Protein AF-A0A0F9LWY3-F1 (afdb_monomer)

pLDDT: mean 74.95, std 16.16, range [33.84, 95.75]

Solvent-accessible surface area (backbone atoms only — not comparable to full-atom values): 13104 Å² total; per-residue (Å²): 135,61,65,58,94,89,40,85,48,86,80,88,62,62,80,41,80,37,69,56,68,44,83,41,76,50,93,50,52,64,78,82,74,45,70,91,42,64,61,43,76,50,69,55,89,62,73,20,62,23,62,63,53,45,49,51,55,44,69,80,40,44,68,61,53,50,52,52,52,48,51,56,48,51,56,48,50,50,51,47,51,49,51,48,51,50,48,51,45,52,50,32,47,76,73,74,39,69,62,67,48,76,80,49,74,47,75,58,95,89,42,52,22,39,34,37,34,40,47,46,67,66,45,68,58,53,84,84,50,72,58,45,75,78,50,76,47,78,47,38,33,34,34,58,34,39,40,43,34,19,49,54,90,46,81,52,45,56,41,33,29,44,35,35,36,31,64,93,38,75,78,41,76,44,37,46,68,57,43,42,74,37,30,92,78,41,94,47,38,42,34,50,76,41,78,89,79,44,27,34,41,38,38,39,36,75,47,68,29,66,53,26,38,36,40,36,46,24,70,33,66,26,51,26,58,30,39,38,40,34,33,30,38,54,55,75,87,124

Organism: NCBI:txid412755

Radius of gyration: 27.52 Å; Cα contacts (8 Å, |Δi|>4): 432; chains: 1; bounding box: 47×56×80 Å

Foldseek 3Di:
DDDDPNDDDDDDDFQAKDKDKDWDADPDCPPVPNNPDRTDIDIDPDIARGPVSVVVVCVVCVVVVVVVVVVVVVVVVVVVVVVVVVVVLVVCVVVPHWHKDFDAWDQDPNFIWTKIKTKGFFDADDQVPQKDWPDKDFAWWWWAKKKWKAALPDPQQQQKWKWKDAPNHTPDTDGLVVQCVCQVPDPQWHWDQDPVVRITITMGGGDTHGGMMTMMMGSGRHTTRMIMTIIIHTDDDD

Structure (mmCIF, N/CA/C/O backbone):
data_AF-A0A0F9LWY3-F1
#
_entry.id   AF-A0A0F9LWY3-F1
#
loop_
_atom_site.group_PDB
_atom_site.id
_atom_site.type_symbol
_atom_site.label_atom_id
_atom_site.label_alt_id
_atom_site.label_comp_id
_atom_site.label_asym_id
_atom_site.label_entity_id
_atom_site.label_seq_id
_atom_site.pdbx_PDB_ins_code
_atom_site.Cartn_x
_atom_site.Cartn_y
_atom_site.Cartn_z
_atom_site.occupancy
_atom_site.B_iso_or_equiv
_atom_site.auth_seq_id
_atom_site.auth_comp_id
_atom_site.auth_asym_id
_atom_site.auth_atom_id
_atom_site.pdbx_PDB_model_num
ATOM 1 N N . MET A 1 1 ? -12.457 -31.581 53.775 1.00 50.22 1 MET A N 1
ATOM 2 C CA . MET A 1 1 ? -11.184 -30.824 53.691 1.00 50.22 1 MET A CA 1
ATOM 3 C C . MET A 1 1 ? -10.224 -31.562 52.761 1.00 50.22 1 MET A C 1
ATOM 5 O O . MET A 1 1 ? -9.807 -32.664 53.102 1.00 50.22 1 MET A O 1
ATOM 9 N N . LYS A 1 2 ? -9.939 -31.032 51.564 1.00 47.91 2 LYS A N 1
ATOM 10 C CA . LYS A 1 2 ? -9.114 -31.736 50.561 1.00 47.91 2 LYS A CA 1
ATOM 11 C C . LYS A 1 2 ? -7.617 -31.600 50.898 1.00 47.91 2 LYS A C 1
ATOM 13 O O . LYS A 1 2 ? -7.159 -30.531 51.296 1.00 47.91 2 LYS A O 1
ATOM 18 N N . LYS A 1 3 ? -6.855 -32.693 50.778 1.00 46.81 3 LYS A N 1
ATOM 19 C CA . LYS A 1 3 ? -5.395 -32.739 50.987 1.00 46.81 3 LYS A CA 1
ATOM 20 C C . LYS A 1 3 ? -4.720 -33.155 49.677 1.00 46.81 3 LYS A C 1
ATOM 22 O O . LYS A 1 3 ? -5.091 -34.184 49.125 1.00 46.81 3 LYS A O 1
ATOM 27 N N . LEU A 1 4 ? -3.712 -32.407 49.219 1.00 47.56 4 LEU A N 1
ATOM 28 C CA . LEU A 1 4 ? -2.797 -32.828 48.144 1.00 47.56 4 LEU A CA 1
ATOM 29 C C . LEU A 1 4 ? -1.413 -33.006 48.759 1.00 47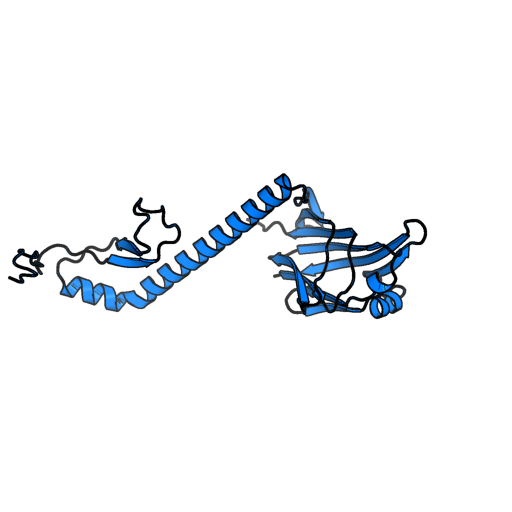.56 4 LEU A C 1
ATOM 31 O O . LEU A 1 4 ? -0.948 -32.114 49.468 1.00 47.56 4 LEU A O 1
ATOM 35 N N . LYS A 1 5 ? -0.751 -34.143 48.514 1.00 65.88 5 LYS A N 1
ATOM 36 C CA . LYS A 1 5 ? 0.614 -34.422 49.012 1.00 65.88 5 LYS A CA 1
ATOM 37 C C . LYS A 1 5 ? 0.818 -34.051 50.495 1.00 65.88 5 LYS A C 1
ATOM 39 O O . LYS A 1 5 ? 1.787 -33.393 50.857 1.00 65.88 5 LYS A O 1
ATOM 44 N N . LYS A 1 6 ? -0.129 -34.443 51.358 1.00 64.75 6 LYS A N 1
ATOM 45 C CA . LYS A 1 6 ? -0.128 -34.179 52.815 1.00 64.75 6 LYS A CA 1
ATOM 46 C C . LYS A 1 6 ? -0.175 -32.695 53.233 1.00 64.75 6 LYS A C 1
ATOM 48 O O . LYS A 1 6 ? -0.170 -32.422 54.429 1.00 64.75 6 LYS A O 1
ATOM 53 N N . LYS A 1 7 ? -0.307 -31.745 52.301 1.00 54.38 7 LYS A N 1
ATOM 54 C CA . LYS A 1 7 ? -0.522 -30.323 52.604 1.00 54.38 7 LYS A CA 1
ATOM 55 C C . LYS A 1 7 ? -2.020 -29.999 52.608 1.00 54.38 7 LYS A C 1
ATOM 57 O O . LYS A 1 7 ? -2.775 -30.482 51.760 1.00 54.38 7 LYS A O 1
ATOM 62 N N . LYS A 1 8 ? -2.456 -29.206 53.596 1.00 63.31 8 LYS A N 1
ATOM 63 C CA . LYS A 1 8 ? -3.815 -28.640 53.653 1.00 63.31 8 LYS A CA 1
ATOM 64 C C . LYS A 1 8 ? -3.969 -27.715 52.447 1.00 63.31 8 LYS A C 1
ATOM 66 O O . LYS A 1 8 ? -3.259 -26.718 52.360 1.00 63.31 8 LYS A O 1
ATOM 71 N N . ILE A 1 9 ? -4.865 -28.053 51.530 1.00 58.09 9 ILE A N 1
ATOM 72 C CA . ILE A 1 9 ? -5.291 -27.125 50.484 1.00 58.09 9 ILE A CA 1
ATOM 73 C C . ILE A 1 9 ? -6.476 -26.343 51.063 1.00 58.09 9 ILE A C 1
ATOM 75 O O . ILE A 1 9 ? -7.266 -26.915 51.820 1.00 58.09 9 ILE A O 1
ATOM 79 N N . GLY A 1 10 ? -6.565 -25.044 50.777 1.00 57.66 10 GLY A N 1
ATOM 80 C CA . GLY A 1 10 ? -7.648 -24.183 51.264 1.00 57.66 10 GLY A CA 1
ATOM 81 C C . GLY A 1 10 ? -9.044 -24.735 50.944 1.00 57.66 10 GLY A C 1
ATOM 82 O O . GLY A 1 10 ? -9.211 -25.549 50.036 1.00 57.66 10 GLY A O 1
ATOM 83 N N . ASN A 1 11 ? -10.044 -24.306 51.716 1.00 66.19 11 ASN A N 1
ATOM 84 C CA . ASN A 1 11 ? -11.451 -24.598 51.442 1.00 66.19 11 ASN A CA 1
ATOM 85 C C . ASN A 1 11 ? -12.071 -23.373 50.760 1.00 66.19 11 ASN A C 1
ATOM 87 O O . ASN A 1 11 ? -11.792 -22.252 51.186 1.00 66.19 11 ASN A O 1
ATOM 91 N N . ILE A 1 12 ? -12.877 -23.585 49.721 1.00 67.12 12 ILE A N 1
ATOM 92 C CA . ILE A 1 12 ? -13.732 -22.527 49.174 1.00 67.12 12 ILE A CA 1
ATOM 93 C C . ILE A 1 12 ? -14.917 -22.404 50.135 1.00 67.12 12 ILE A C 1
ATOM 95 O O . ILE A 1 12 ? -15.468 -23.415 50.565 1.00 67.12 12 ILE A O 1
ATOM 99 N N . ASP A 1 13 ? -15.203 -21.181 50.560 1.00 74.94 13 ASP A N 1
ATOM 100 C CA . ASP A 1 13 ? -16.346 -20.854 51.407 1.00 74.94 13 ASP A CA 1
ATOM 101 C C . ASP A 1 13 ? -17.420 -20.269 50.498 1.00 74.94 13 ASP A C 1
ATOM 103 O O . ASP A 1 13 ? -17.209 -19.189 49.951 1.00 74.94 13 ASP A O 1
ATOM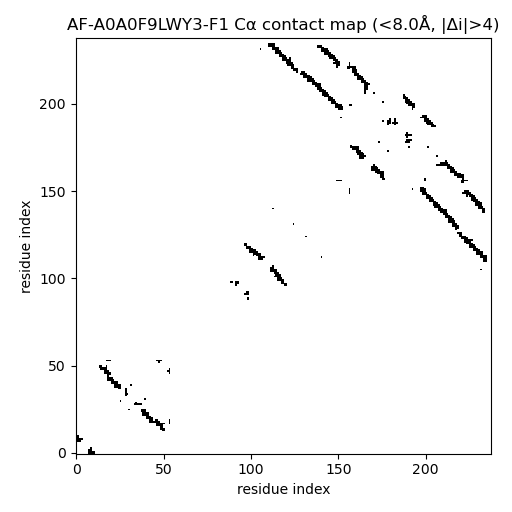 107 N N . ASP A 1 14 ? -18.506 -21.013 50.299 1.00 74.38 14 ASP A N 1
ATOM 108 C CA . ASP A 1 14 ? -19.521 -20.710 49.285 1.00 74.38 14 ASP A CA 1
ATOM 109 C C . ASP A 1 14 ? -20.361 -19.462 49.612 1.00 74.38 14 ASP A C 1
ATOM 111 O O . ASP A 1 14 ? -21.089 -18.978 48.747 1.00 74.38 14 ASP A O 1
ATOM 115 N N . ASN A 1 15 ? -20.245 -18.940 50.840 1.00 74.31 15 ASN A N 1
ATOM 116 C CA . ASN A 1 15 ? -21.004 -17.796 51.359 1.00 74.31 15 ASN A CA 1
ATOM 117 C C . ASN A 1 15 ? -20.138 -16.539 51.547 1.00 74.31 15 ASN A C 1
ATOM 119 O O . ASN A 1 15 ? -20.445 -15.676 52.374 1.00 74.31 15 ASN A O 1
ATOM 123 N N . LYS A 1 16 ? -18.996 -16.456 50.860 1.00 76.25 16 LYS A N 1
ATOM 124 C CA . LYS A 1 16 ? -18.115 -15.284 50.900 1.00 76.25 16 LYS A CA 1
ATOM 125 C C . LYS A 1 16 ? -18.079 -14.598 49.541 1.00 76.25 16 LYS A C 1
ATOM 127 O O . LYS A 1 16 ? -18.261 -15.262 48.535 1.00 76.25 16 LYS A O 1
ATOM 132 N N . PRO A 1 17 ? -17.746 -13.297 49.474 1.00 79.62 17 PRO A N 1
ATOM 133 C CA . PRO A 1 17 ? -17.627 -12.611 48.195 1.00 79.62 17 PRO A CA 1
ATOM 134 C C . PRO A 1 17 ? -16.635 -13.302 47.248 1.00 79.62 17 PRO A C 1
ATOM 136 O O . PRO A 1 17 ? -15.437 -13.412 47.542 1.00 79.62 17 PRO A O 1
ATOM 139 N N . HIS A 1 18 ? -17.133 -13.726 46.093 1.00 81.12 18 HIS A N 1
ATOM 140 C CA . HIS A 1 18 ? -16.375 -14.337 45.014 1.00 81.12 18 HIS A CA 1
ATOM 141 C C . HIS A 1 18 ? -16.094 -13.322 43.903 1.00 81.12 18 HIS A C 1
ATOM 143 O O . HIS A 1 18 ? -16.827 -12.361 43.678 1.00 81.12 18 HIS A O 1
ATOM 149 N N . TYR A 1 19 ? -14.990 -13.549 43.195 1.00 84.56 19 TYR A N 1
ATOM 150 C CA . TYR A 1 19 ? -14.633 -12.790 42.004 1.00 84.56 19 TYR A CA 1
ATOM 151 C C . TYR A 1 19 ? -14.407 -13.749 40.854 1.00 84.56 19 TYR A C 1
ATOM 153 O O . TYR A 1 19 ? -13.691 -14.741 41.008 1.00 84.56 19 TYR A O 1
ATOM 161 N N . ILE A 1 20 ? -14.930 -13.388 39.691 1.00 80.44 20 ILE A N 1
ATOM 162 C CA . ILE A 1 20 ? -14.696 -14.124 38.457 1.00 80.44 20 ILE A CA 1
ATOM 163 C C . ILE A 1 20 ? -13.353 -13.679 37.877 1.00 80.44 20 ILE A C 1
ATOM 165 O O . ILE A 1 20 ? -13.047 -12.481 37.804 1.00 80.44 20 ILE A O 1
ATOM 169 N N . ARG A 1 21 ? -12.526 -14.657 37.504 1.00 84.19 21 ARG A N 1
ATOM 170 C CA . ARG A 1 21 ? -11.244 -14.427 36.840 1.00 84.19 21 ARG A CA 1
ATOM 171 C C . ARG A 1 21 ? -11.111 -15.331 35.626 1.00 84.19 21 ARG A C 1
ATOM 173 O O . ARG A 1 21 ? -11.428 -16.512 35.716 1.00 84.19 21 ARG A O 1
ATOM 180 N N . PHE A 1 22 ? -10.560 -14.788 34.552 1.00 77.50 22 PHE A N 1
ATOM 181 C CA . PHE A 1 22 ? -10.203 -15.533 33.352 1.00 77.50 22 PHE A CA 1
ATOM 182 C C . PHE A 1 22 ? -8.690 -15.645 33.246 1.00 77.50 22 PHE A C 1
ATOM 184 O O . PHE A 1 22 ? -7.982 -14.655 33.449 1.00 77.50 22 PHE A O 1
ATOM 191 N N . ALA A 1 23 ? -8.206 -16.846 32.937 1.00 80.50 23 ALA A N 1
ATOM 192 C CA . ALA A 1 23 ? -6.841 -17.030 32.473 1.00 80.50 23 ALA A CA 1
ATOM 193 C C . ALA A 1 23 ? -6.804 -16.639 30.997 1.00 80.50 23 ALA A C 1
ATOM 195 O O . ALA A 1 23 ? -7.553 -17.193 30.196 1.00 80.50 23 ALA A O 1
ATOM 196 N N . VAL A 1 24 ? -5.946 -15.691 30.649 1.00 78.44 24 VAL A N 1
ATOM 197 C CA . VAL A 1 24 ? -5.722 -15.289 29.259 1.00 78.44 24 VAL A CA 1
ATOM 198 C C . VAL A 1 24 ? -4.235 -15.333 28.958 1.00 78.44 24 VAL A C 1
ATOM 200 O O . VAL A 1 24 ? -3.412 -15.161 29.861 1.00 78.44 24 VAL A O 1
ATOM 203 N N . ILE A 1 25 ? -3.895 -15.556 27.693 1.00 79.31 25 ILE A N 1
ATOM 204 C CA . ILE A 1 25 ? -2.508 -15.518 27.237 1.00 79.31 25 ILE A CA 1
ATOM 205 C C . ILE A 1 25 ? -2.009 -14.071 27.308 1.00 79.31 25 ILE A C 1
ATOM 207 O O . ILE A 1 25 ? -2.733 -13.123 26.979 1.00 79.31 25 ILE A O 1
ATOM 211 N N . LYS A 1 26 ? -0.784 -13.902 27.796 1.00 76.81 26 LYS A N 1
ATOM 212 C CA . LYS A 1 26 ? -0.119 -12.611 27.892 1.00 76.81 26 LYS A CA 1
ATOM 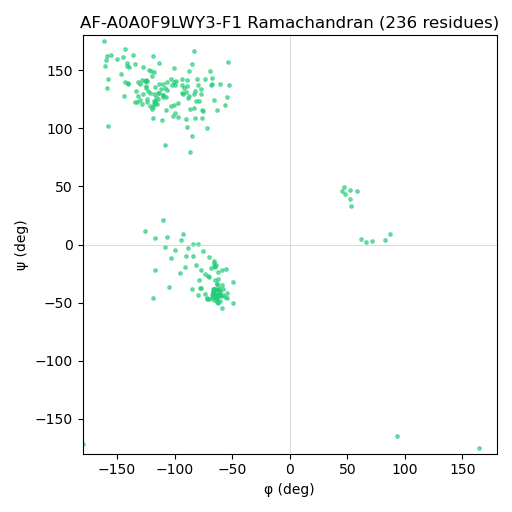213 C C . LYS A 1 26 ? 0.196 -12.072 26.510 1.00 76.81 26 LYS A C 1
ATOM 215 O O . LYS A 1 26 ? 0.576 -12.826 25.620 1.00 76.81 26 LYS A O 1
ATOM 220 N N . LYS A 1 27 ? 0.070 -10.757 26.343 1.00 68.12 27 LYS A N 1
ATOM 221 C CA . LYS A 1 27 ? 0.482 -10.095 25.095 1.00 68.12 27 LYS A CA 1
ATOM 222 C C . LYS A 1 27 ? 1.968 -9.762 25.115 1.00 68.12 27 LYS A C 1
ATOM 224 O O . LYS A 1 27 ? 2.645 -9.929 24.110 1.00 68.12 27 LYS A O 1
ATOM 229 N N . ASP A 1 28 ? 2.462 -9.348 26.277 1.00 72.38 28 ASP A N 1
ATOM 230 C CA . ASP A 1 28 ? 3.883 -9.217 26.574 1.00 72.38 28 ASP A CA 1
ATOM 231 C C . ASP A 1 28 ? 4.206 -10.106 27.775 1.00 72.38 28 ASP A C 1
ATOM 233 O O . ASP A 1 28 ? 3.536 -10.047 28.807 1.00 72.38 28 ASP A O 1
ATOM 237 N N . ILE A 1 29 ? 5.247 -10.923 27.652 1.00 78.00 29 ILE A N 1
ATOM 238 C CA . ILE A 1 29 ? 5.721 -11.796 28.724 1.00 78.00 29 ILE A CA 1
ATOM 239 C C . ILE A 1 29 ? 6.121 -11.004 29.988 1.00 78.00 29 ILE A C 1
ATOM 241 O O . ILE A 1 29 ? 6.081 -11.547 31.092 1.00 78.00 29 ILE A O 1
ATOM 245 N N . ASN A 1 30 ? 6.427 -9.706 29.842 1.00 77.50 30 ASN A N 1
ATOM 246 C CA . ASN A 1 30 ? 6.800 -8.786 30.919 1.00 77.50 30 ASN A CA 1
ATOM 247 C C . ASN A 1 30 ? 5.611 -8.150 31.669 1.00 77.50 30 ASN A C 1
ATOM 249 O O . ASN A 1 30 ? 5.823 -7.515 32.702 1.00 77.50 30 ASN A O 1
ATOM 253 N N . GLU A 1 31 ? 4.371 -8.293 31.192 1.00 73.44 31 GLU A N 1
ATOM 254 C CA . GLU A 1 31 ? 3.246 -7.429 31.601 1.00 73.44 31 GLU A CA 1
ATOM 255 C C . GLU A 1 31 ? 2.803 -7.540 33.075 1.00 73.44 31 GLU A C 1
ATOM 257 O O . GLU A 1 31 ? 2.130 -6.652 33.593 1.00 73.44 31 GLU A O 1
ATOM 262 N N . ASP A 1 32 ? 3.174 -8.615 33.767 1.00 73.25 32 ASP A N 1
ATOM 263 C CA . ASP A 1 32 ? 2.895 -8.837 35.193 1.00 73.25 32 ASP A CA 1
ATOM 264 C C . ASP A 1 32 ? 4.173 -9.128 36.009 1.00 73.25 32 ASP A C 1
ATOM 266 O O . ASP A 1 32 ? 4.094 -9.571 37.158 1.00 73.25 32 ASP A O 1
ATOM 270 N N . GLY A 1 33 ? 5.351 -8.916 35.407 1.00 76.12 33 GLY A N 1
ATOM 271 C CA . GLY A 1 33 ? 6.657 -9.198 36.005 1.00 76.12 33 GLY A CA 1
ATOM 272 C C . GLY A 1 33 ? 7.014 -10.685 36.136 1.00 76.12 33 GLY A C 1
ATOM 273 O O . GLY A 1 33 ? 8.075 -11.000 36.674 1.00 76.12 33 GLY A O 1
ATOM 274 N N . ASN A 1 34 ? 6.173 -11.612 35.657 1.00 80.88 34 ASN A N 1
ATOM 275 C CA . ASN A 1 34 ? 6.440 -13.050 35.694 1.00 80.88 34 ASN A CA 1
ATOM 276 C C . ASN A 1 34 ? 6.751 -13.609 34.299 1.00 80.88 34 ASN A C 1
ATOM 278 O O . ASN A 1 34 ? 5.890 -14.184 33.628 1.00 80.88 34 ASN A O 1
ATOM 282 N N . LEU A 1 35 ? 8.024 -13.506 33.917 1.00 79.00 35 LEU A N 1
ATOM 283 C CA . LEU A 1 35 ? 8.526 -13.882 32.592 1.00 79.00 35 LEU A CA 1
ATOM 284 C C . LEU A 1 35 ? 8.402 -15.375 32.257 1.00 79.00 35 LEU A C 1
ATOM 286 O O . LEU A 1 35 ? 8.497 -15.765 31.101 1.00 79.00 35 LEU A O 1
ATOM 290 N N . ASN A 1 36 ? 8.202 -16.225 33.265 1.00 84.69 36 ASN A N 1
ATOM 291 C CA . ASN A 1 36 ? 8.166 -17.679 33.096 1.00 84.69 36 ASN A CA 1
ATOM 292 C C . ASN A 1 36 ? 6.742 -18.229 32.918 1.00 84.69 36 ASN A C 1
ATOM 294 O O . ASN A 1 36 ? 6.546 -19.443 32.908 1.00 84.69 36 ASN A O 1
ATOM 298 N N . CYS A 1 37 ? 5.732 -17.361 32.849 1.00 75.25 37 CYS A N 1
ATOM 299 C CA . CYS A 1 37 ? 4.337 -17.755 32.707 1.00 75.25 37 CYS A CA 1
ATOM 300 C C . CYS A 1 37 ? 3.724 -17.000 31.536 1.00 75.25 37 CYS A C 1
ATOM 302 O O . CYS A 1 37 ? 3.663 -15.783 31.578 1.00 75.25 37 CYS A O 1
ATOM 304 N N . GLU A 1 38 ? 3.217 -17.702 30.529 1.00 78.62 38 GLU A N 1
ATOM 305 C CA . GLU A 1 38 ? 2.542 -17.090 29.372 1.00 78.62 38 GLU A CA 1
ATOM 306 C C . GLU A 1 38 ? 1.091 -16.695 29.670 1.00 78.62 38 GLU A C 1
ATOM 308 O O . GLU A 1 38 ? 0.402 -16.173 28.804 1.00 78.62 38 GLU A O 1
ATOM 313 N N . TRP A 1 39 ? 0.608 -16.934 30.892 1.00 81.06 39 TRP A N 1
ATOM 314 C CA . TRP A 1 39 ? -0.775 -16.688 31.296 1.00 81.06 39 TRP A CA 1
ATOM 315 C C . TRP A 1 39 ? -0.860 -15.580 32.338 1.00 81.06 39 TRP A C 1
ATOM 317 O O . TRP A 1 39 ? -0.093 -15.580 33.304 1.00 81.06 39 TRP A O 1
ATOM 327 N N . LYS A 1 40 ? -1.842 -14.689 32.197 1.00 82.31 40 LYS A N 1
ATOM 328 C CA . LYS A 1 40 ? -2.254 -13.737 33.237 1.00 82.31 40 LYS A CA 1
ATOM 329 C C . LYS A 1 40 ? -3.707 -13.954 33.641 1.00 82.31 40 LYS A C 1
ATOM 331 O O . LYS A 1 40 ? -4.500 -14.547 32.912 1.00 82.31 40 LYS A O 1
ATOM 336 N N . TRP A 1 41 ? -4.071 -13.410 34.799 1.00 83.19 41 TRP A N 1
ATOM 337 C CA . TRP A 1 41 ? -5.449 -13.403 35.282 1.00 83.19 41 TRP A CA 1
ATOM 338 C C . TRP A 1 41 ? -6.103 -12.045 35.041 1.00 83.19 41 TRP A C 1
ATOM 340 O O . TRP A 1 41 ? -5.667 -11.040 35.601 1.00 83.19 41 TRP A O 1
ATOM 350 N N . ILE A 1 42 ? -7.194 -12.018 34.278 1.00 80.06 42 ILE A N 1
ATOM 351 C CA . ILE A 1 42 ? -8.090 -10.859 34.207 1.00 80.06 42 ILE A CA 1
ATOM 352 C C . ILE A 1 42 ? -9.207 -11.065 35.218 1.00 80.06 42 ILE A C 1
ATOM 354 O O . ILE A 1 42 ? -9.827 -12.123 35.257 1.00 80.06 42 ILE A O 1
ATOM 358 N N . LYS A 1 43 ? -9.465 -10.055 36.046 1.00 84.81 43 LYS A N 1
ATOM 359 C CA . LYS A 1 43 ? -10.499 -10.080 37.080 1.00 84.81 43 LYS A CA 1
ATOM 360 C C . LYS A 1 43 ? -11.667 -9.187 36.664 1.00 84.81 43 LYS A C 1
ATOM 362 O O . LYS A 1 43 ? -11.452 -8.008 36.389 1.00 84.81 43 LYS A O 1
ATOM 367 N N . LEU A 1 44 ? -12.887 -9.723 36.668 1.00 80.75 44 LEU A N 1
ATOM 368 C CA . LEU A 1 44 ? -14.086 -8.912 36.451 1.00 80.75 44 LEU A CA 1
ATOM 369 C C . LEU A 1 44 ? -14.332 -7.979 37.646 1.00 80.75 44 LEU A C 1
ATOM 371 O O . LEU A 1 44 ? -13.996 -8.299 38.790 1.00 80.75 44 LEU A O 1
ATOM 375 N N . LYS A 1 45 ? -14.923 -6.808 37.379 1.00 85.19 45 LYS A N 1
ATOM 376 C CA . LYS A 1 45 ? -15.281 -5.839 38.430 1.00 85.19 45 LYS A CA 1
ATOM 377 C C . LYS A 1 45 ? -16.444 -6.328 39.302 1.00 85.19 45 LYS A C 1
ATOM 379 O O . LYS A 1 45 ? -16.508 -5.943 40.468 1.00 85.19 45 LYS A O 1
ATOM 384 N N . HIS A 1 46 ? -17.323 -7.163 38.744 1.00 84.44 46 HIS A N 1
ATOM 385 C CA . HIS A 1 46 ? -18.456 -7.753 39.450 1.00 84.44 46 HIS A CA 1
ATOM 386 C C . HIS A 1 46 ? -17.989 -8.604 40.646 1.00 84.44 46 HIS A C 1
ATOM 388 O O . HIS A 1 46 ? -16.988 -9.326 40.569 1.00 84.44 46 HIS A O 1
ATOM 394 N N . LYS A 1 47 ? -18.707 -8.473 41.764 1.00 88.56 47 LYS A N 1
ATOM 395 C CA . LYS A 1 47 ? -18.506 -9.230 43.002 1.00 88.56 47 LYS A CA 1
ATOM 396 C C . LYS A 1 47 ? -19.765 -10.037 43.253 1.00 88.56 47 LYS A C 1
ATOM 398 O O . LYS A 1 47 ? -20.816 -9.428 43.402 1.00 88.56 47 LYS A O 1
ATOM 403 N N . SER A 1 48 ? -19.622 -11.348 43.346 1.00 88.19 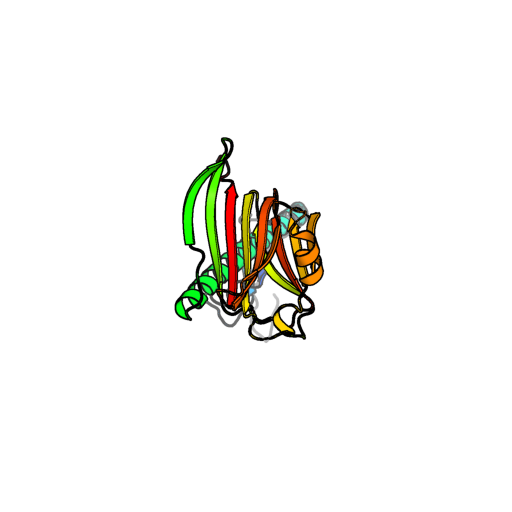48 SER A N 1
ATOM 404 C CA . SER A 1 48 ? -20.748 -12.246 43.588 1.00 88.19 48 SER A CA 1
ATOM 405 C C . SER A 1 48 ? -20.782 -12.646 45.054 1.00 88.19 48 SER A C 1
ATOM 407 O O . SER A 1 48 ? -19.730 -12.892 45.647 1.00 88.19 48 SER A O 1
ATOM 409 N N . GLU A 1 49 ? -21.960 -12.709 45.659 1.00 87.62 49 GLU A N 1
ATOM 410 C CA . GLU A 1 49 ? -22.095 -13.003 47.095 1.00 87.62 49 GLU A CA 1
ATOM 411 C C . GLU A 1 49 ? -22.012 -14.504 47.404 1.00 87.62 49 GLU A C 1
ATOM 413 O O . GLU A 1 49 ? -21.723 -14.894 48.535 1.00 87.62 49 GLU A O 1
ATOM 418 N N . SER A 1 50 ? -22.205 -15.342 46.381 1.00 86.56 50 SER A N 1
ATOM 419 C CA . SER A 1 50 ? -22.076 -16.796 46.454 1.00 86.56 50 SER A CA 1
ATOM 420 C C . SER A 1 50 ? -21.462 -17.380 45.179 1.00 86.56 50 SER A C 1
ATOM 422 O O . SER A 1 50 ? -21.339 -16.710 44.150 1.00 86.56 50 SER A O 1
ATOM 424 N N . VAL A 1 51 ? -21.082 -18.659 45.227 1.00 81.06 51 VAL A N 1
ATOM 425 C CA . VAL A 1 51 ? -20.616 -19.389 44.035 1.00 81.06 51 VAL A CA 1
ATOM 426 C C . VAL A 1 51 ? -21.714 -19.507 42.974 1.00 81.06 51 VAL A C 1
ATOM 428 O O . VAL A 1 51 ? -21.396 -19.516 41.787 1.00 81.06 51 VAL A O 1
ATOM 431 N N . GLN A 1 52 ? -22.982 -19.626 43.377 1.00 82.38 52 GLN A N 1
ATOM 432 C CA . GLN A 1 52 ? -24.089 -19.789 42.432 1.00 82.38 52 GLN A CA 1
ATOM 433 C C . GLN A 1 52 ? -24.368 -18.485 41.681 1.00 82.38 52 GLN A C 1
ATOM 435 O O . GLN A 1 52 ? -24.383 -18.491 40.458 1.00 82.38 52 GLN A O 1
ATOM 440 N N . ASP A 1 53 ? -24.423 -17.369 42.404 1.00 82.00 53 ASP A N 1
ATOM 441 C CA . ASP A 1 53 ? -24.534 -16.018 41.841 1.00 82.00 53 ASP A CA 1
ATOM 442 C C . ASP A 1 53 ? -23.413 -15.727 40.819 1.00 82.00 53 ASP A C 1
ATOM 444 O O . ASP A 1 53 ? -23.657 -15.252 39.714 1.00 82.00 53 ASP A O 1
ATOM 448 N N . ALA A 1 54 ? -22.176 -16.147 41.117 1.00 80.50 54 ALA A N 1
ATOM 449 C CA . ALA A 1 54 ? -21.062 -16.024 40.174 1.00 80.50 54 ALA A CA 1
ATOM 450 C C . ALA A 1 54 ? -21.255 -16.835 38.880 1.00 80.50 54 ALA A C 1
ATOM 452 O O . ALA A 1 54 ? -20.782 -16.421 37.820 1.00 80.50 54 ALA A O 1
ATOM 453 N N . LYS A 1 55 ? -21.899 -18.006 38.959 1.00 80.62 55 LYS A N 1
ATOM 454 C CA . LYS A 1 55 ? -22.189 -18.840 37.784 1.00 80.62 55 LYS A CA 1
ATOM 455 C C . LYS A 1 55 ? -23.312 -18.245 36.953 1.00 80.62 55 LYS A C 1
ATOM 457 O O . LYS A 1 55 ? -23.192 -18.234 35.733 1.00 80.62 55 LYS A O 1
ATOM 462 N N . ASP A 1 56 ? -24.360 -17.766 37.606 1.00 86.06 56 ASP A N 1
ATOM 463 C CA . ASP A 1 56 ? -25.527 -17.199 36.936 1.00 86.06 56 ASP A CA 1
ATOM 464 C C . ASP A 1 56 ? -25.121 -15.915 36.201 1.00 86.06 56 ASP A C 1
ATOM 466 O O . ASP A 1 56 ? -25.303 -15.830 34.988 1.00 86.06 56 ASP A O 1
ATOM 470 N N . PHE A 1 57 ? -24.384 -15.019 36.873 1.00 85.31 57 PHE A N 1
ATOM 471 C CA . PHE A 1 57 ? -23.784 -13.843 36.238 1.00 85.31 57 PHE A CA 1
ATOM 472 C C . PHE A 1 57 ? -22.919 -14.213 35.026 1.00 85.31 57 PHE A C 1
ATOM 474 O O . PHE A 1 57 ? -23.008 -13.573 33.978 1.00 85.31 57 PHE A O 1
ATOM 481 N N . LEU A 1 58 ? -22.064 -15.236 35.149 1.00 82.38 58 LEU A N 1
ATOM 482 C CA . LEU A 1 58 ? -21.211 -15.655 34.041 1.00 82.38 58 LEU A CA 1
ATOM 483 C C . LEU A 1 58 ? -22.042 -16.158 32.859 1.00 82.38 58 LEU A C 1
ATOM 485 O O . LEU A 1 58 ? -21.771 -15.749 31.740 1.00 82.38 58 LEU A O 1
ATOM 489 N N . ASN A 1 59 ? -23.031 -17.019 33.097 1.00 81.44 59 ASN A N 1
ATOM 490 C CA . ASN A 1 59 ? -23.846 -17.617 32.040 1.00 81.44 59 ASN A CA 1
ATOM 491 C C . ASN A 1 59 ? -24.700 -16.580 31.306 1.00 81.44 59 ASN A C 1
ATOM 493 O O . ASN A 1 59 ? -24.836 -16.664 30.091 1.00 81.44 59 ASN A O 1
ATOM 497 N N . GLU A 1 60 ? -25.247 -15.602 32.025 1.00 85.19 60 GLU A N 1
ATOM 498 C CA . GLU A 1 60 ? -26.074 -14.544 31.437 1.00 85.19 60 GLU A CA 1
ATOM 499 C C . GLU A 1 60 ? -25.262 -13.558 30.589 1.00 85.19 60 GLU A C 1
ATOM 501 O O . GLU A 1 60 ? -25.797 -12.971 29.655 1.00 85.19 60 GLU A O 1
ATOM 506 N N . ASN A 1 61 ? -23.970 -13.385 30.893 1.00 80.44 61 ASN A N 1
ATOM 507 C CA . ASN A 1 61 ? -23.133 -12.343 30.291 1.00 80.44 61 ASN A CA 1
ATOM 508 C C . ASN A 1 61 ? -21.955 -12.903 29.474 1.00 80.44 61 ASN A C 1
ATOM 510 O O . ASN A 1 61 ? -21.093 -12.137 29.039 1.00 80.44 61 ASN A O 1
ATOM 514 N N . ILE A 1 62 ? -21.864 -14.227 29.283 1.00 80.56 62 ILE A N 1
ATOM 515 C CA . ILE A 1 62 ? -20.677 -14.864 28.689 1.00 80.56 62 ILE A CA 1
ATOM 516 C C . ILE A 1 62 ? -20.399 -14.354 27.275 1.00 80.56 62 ILE A C 1
ATOM 518 O O . ILE A 1 62 ? -19.246 -14.072 26.953 1.00 80.56 62 ILE A O 1
ATOM 522 N N . ASP A 1 63 ? -21.441 -14.171 26.466 1.00 66.50 63 ASP A N 1
ATOM 523 C CA . ASP A 1 63 ? -21.307 -13.739 25.075 1.00 66.50 63 ASP A CA 1
ATOM 524 C C . ASP A 1 63 ? -20.781 -12.302 24.987 1.00 66.50 63 ASP A C 1
ATOM 526 O O . ASP 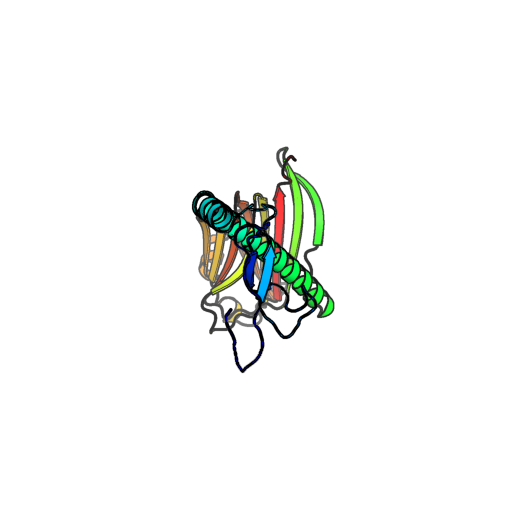A 1 63 ? -19.850 -12.024 24.232 1.00 66.50 63 ASP A O 1
ATOM 530 N N . GLU A 1 64 ? -21.301 -11.398 25.819 1.00 73.69 64 GLU A N 1
ATOM 531 C CA . GLU A 1 64 ? -20.844 -10.006 25.883 1.00 73.69 64 GLU A CA 1
ATOM 532 C C . GLU A 1 64 ? -19.405 -9.907 26.413 1.00 73.69 64 GLU A C 1
ATOM 534 O O . GLU A 1 64 ? -18.582 -9.169 25.868 1.00 73.69 64 GLU A O 1
ATOM 539 N N . ILE A 1 65 ? -19.062 -10.707 27.430 1.00 74.50 65 ILE A N 1
ATOM 540 C CA . ILE A 1 65 ? -17.703 -10.779 27.981 1.00 74.50 65 ILE A CA 1
ATOM 541 C C . ILE A 1 65 ? -16.714 -11.292 26.928 1.00 74.50 65 ILE A C 1
ATOM 543 O O . ILE A 1 65 ? -15.615 -10.745 26.807 1.00 74.50 65 ILE A O 1
ATOM 547 N N . LEU A 1 66 ? -17.076 -12.330 26.168 1.00 71.25 66 LEU A N 1
ATOM 548 C CA . LEU A 1 66 ? -16.241 -12.855 25.088 1.00 71.25 66 LEU A CA 1
ATOM 549 C C . LEU A 1 66 ? -16.058 -11.818 23.978 1.00 71.25 66 LEU A C 1
ATOM 551 O O . LEU A 1 66 ? -14.928 -11.600 23.544 1.00 71.25 66 LEU A O 1
ATOM 555 N N . LEU A 1 67 ? -17.129 -11.131 23.573 1.00 66.12 67 LEU A N 1
ATOM 556 C CA . LEU A 1 67 ? -17.076 -10.091 22.546 1.00 66.12 67 LEU A CA 1
ATOM 557 C C . LEU A 1 67 ? -16.163 -8.922 22.959 1.00 66.12 67 LEU A C 1
ATOM 559 O O . LEU A 1 67 ? -15.349 -8.453 22.169 1.00 66.12 67 LEU A O 1
ATOM 563 N N . GLU A 1 68 ? -16.244 -8.483 24.215 1.00 71.50 68 GLU A N 1
ATOM 564 C CA . GLU A 1 68 ? -15.384 -7.437 24.783 1.00 71.50 68 GLU A CA 1
ATOM 565 C C . GLU A 1 68 ? -13.911 -7.882 24.876 1.00 71.50 68 GLU A C 1
ATOM 567 O O . GLU A 1 68 ? -12.993 -7.096 24.619 1.00 71.50 68 GLU A O 1
ATOM 572 N N . LEU A 1 69 ? -13.655 -9.149 25.220 1.00 65.38 69 LEU A N 1
ATOM 573 C CA . LEU A 1 69 ? -12.301 -9.711 25.241 1.00 65.38 69 LEU A CA 1
ATOM 574 C C . LEU A 1 69 ? -11.696 -9.796 23.834 1.00 65.38 69 LEU A C 1
ATOM 576 O O . LEU A 1 69 ? -10.523 -9.450 23.677 1.00 65.38 69 LEU A O 1
ATOM 580 N N . VAL A 1 70 ? -12.488 -10.191 22.831 1.00 63.03 70 VAL A N 1
ATOM 581 C CA . VAL A 1 70 ? -12.084 -10.215 21.415 1.00 63.03 70 VAL A CA 1
ATOM 582 C C . VAL A 1 70 ? -11.774 -8.804 20.925 1.00 63.03 70 VAL A C 1
ATOM 584 O O . VAL A 1 70 ? -10.661 -8.575 20.461 1.00 63.03 70 VAL A O 1
ATOM 587 N N . LYS A 1 71 ? -12.661 -7.828 21.156 1.00 60.88 71 LYS A N 1
ATOM 588 C CA . LYS A 1 71 ? -12.423 -6.418 20.796 1.00 60.88 71 LYS A CA 1
ATOM 589 C C . LYS A 1 71 ? -11.145 -5.868 21.422 1.00 60.88 71 LYS A C 1
ATOM 591 O O . LYS A 1 71 ? -10.322 -5.257 20.752 1.00 60.88 71 LYS A O 1
ATOM 596 N N . ARG A 1 72 ? -10.903 -6.137 22.710 1.00 62.19 72 ARG A N 1
ATOM 597 C CA . ARG A 1 72 ? -9.643 -5.746 23.371 1.00 62.19 72 ARG A CA 1
ATOM 598 C C . ARG A 1 72 ? -8.428 -6.456 22.788 1.00 62.19 72 ARG A C 1
ATOM 600 O O . ARG A 1 72 ? -7.312 -5.934 22.868 1.00 62.19 72 ARG A O 1
ATOM 607 N N . GLN A 1 73 ? -8.590 -7.676 22.289 1.00 58.78 73 GLN A N 1
ATOM 608 C CA . GLN A 1 73 ? -7.529 -8.393 21.599 1.00 58.78 73 GLN A CA 1
ATOM 609 C C . GLN A 1 73 ? -7.235 -7.747 20.244 1.00 58.78 73 GLN A C 1
ATOM 611 O O . GLN A 1 73 ? -6.074 -7.428 20.010 1.00 58.78 73 GLN A O 1
ATOM 616 N N . GLU A 1 74 ? -8.261 -7.436 19.454 1.00 50.97 74 GLU A N 1
ATOM 617 C CA . GLU A 1 74 ? -8.182 -6.728 18.169 1.00 50.97 74 GLU A CA 1
ATOM 618 C C . GLU A 1 74 ? -7.540 -5.346 18.316 1.00 50.97 74 GLU A C 1
ATOM 620 O O . GLU A 1 74 ? -6.482 -5.123 17.739 1.00 50.97 74 GLU A O 1
ATOM 625 N N . THR A 1 75 ? -8.041 -4.481 19.205 1.00 53.41 75 THR A N 1
ATOM 626 C CA . THR A 1 75 ? -7.462 -3.142 19.431 1.00 53.41 75 THR A CA 1
ATOM 627 C C . THR A 1 75 ? -5.997 -3.207 19.860 1.00 53.41 75 THR A C 1
ATOM 629 O O . THR A 1 75 ? -5.191 -2.354 19.504 1.00 53.41 75 THR A O 1
ATOM 632 N N . THR A 1 76 ? -5.596 -4.220 20.638 1.00 56.16 76 THR A N 1
ATOM 633 C CA . THR A 1 76 ? -4.170 -4.341 20.984 1.00 56.16 76 THR A CA 1
ATOM 634 C C . THR A 1 76 ? -3.344 -4.950 19.865 1.00 56.16 76 THR A C 1
ATOM 636 O O . THR A 1 76 ? -2.176 -4.607 19.765 1.00 56.16 76 THR A O 1
ATOM 639 N N . ASN A 1 77 ? -3.908 -5.830 19.039 1.00 51.34 77 ASN A N 1
ATOM 640 C CA . ASN A 1 77 ? -3.231 -6.311 17.841 1.00 51.34 77 ASN A CA 1
ATOM 641 C C . ASN A 1 77 ? -3.031 -5.158 16.855 1.00 51.34 77 ASN A C 1
ATOM 643 O O . ASN A 1 77 ? -1.944 -5.030 16.315 1.00 51.34 77 ASN A O 1
ATOM 647 N N . GLU A 1 78 ? -4.012 -4.270 16.698 1.00 45.31 78 GLU A N 1
ATOM 648 C CA . GLU A 1 78 ? -3.892 -3.033 15.921 1.00 45.31 78 GLU A CA 1
ATOM 649 C C . GLU A 1 78 ? -2.806 -2.117 16.492 1.00 45.31 78 GLU A C 1
ATOM 651 O O . GLU A 1 78 ? -1.915 -1.696 15.761 1.00 45.31 78 GLU A O 1
ATOM 656 N N . ILE A 1 79 ? -2.806 -1.870 17.809 1.00 48.47 79 ILE A N 1
ATOM 657 C CA . ILE A 1 79 ? -1.758 -1.080 18.479 1.00 48.47 79 ILE A CA 1
ATOM 658 C C . ILE A 1 79 ? -0.385 -1.750 18.340 1.00 48.47 79 ILE A C 1
ATOM 660 O O . ILE A 1 79 ? 0.614 -1.062 18.148 1.00 48.47 79 ILE A O 1
ATOM 664 N N . LEU A 1 80 ? -0.308 -3.079 18.427 1.00 46.72 80 LEU A N 1
ATOM 665 C CA . LEU A 1 80 ? 0.932 -3.829 18.250 1.00 46.72 80 LEU A CA 1
ATOM 666 C C . LEU A 1 80 ? 1.413 -3.725 16.804 1.00 46.72 80 LEU A C 1
ATOM 668 O O . LEU A 1 80 ? 2.574 -3.413 16.593 1.00 46.72 80 LEU A O 1
ATOM 672 N N . VAL A 1 81 ? 0.532 -3.897 15.818 1.00 47.19 81 VAL A N 1
ATOM 673 C CA . VAL A 1 81 ? 0.834 -3.724 14.391 1.00 47.19 81 VAL A CA 1
ATOM 674 C C . VAL A 1 81 ? 1.291 -2.294 14.111 1.00 47.19 81 VAL A C 1
ATOM 676 O O . VAL A 1 81 ? 2.290 -2.115 13.422 1.00 47.19 81 VAL A O 1
ATOM 679 N N . LEU A 1 82 ? 0.638 -1.282 14.685 1.00 42.12 82 LEU A N 1
ATOM 680 C CA . LEU A 1 82 ? 1.046 0.123 14.602 1.00 42.12 82 LEU A CA 1
ATOM 681 C C . LEU A 1 82 ? 2.423 0.351 15.231 1.00 42.12 82 LEU A C 1
ATOM 683 O O . LEU A 1 82 ? 3.305 0.900 14.578 1.00 42.12 82 LEU A O 1
ATOM 687 N N . ASN A 1 83 ? 2.651 -0.119 16.457 1.00 41.25 83 ASN A N 1
ATOM 688 C CA . ASN A 1 83 ? 3.936 0.016 17.146 1.00 41.25 83 ASN A CA 1
ATOM 689 C C . ASN A 1 8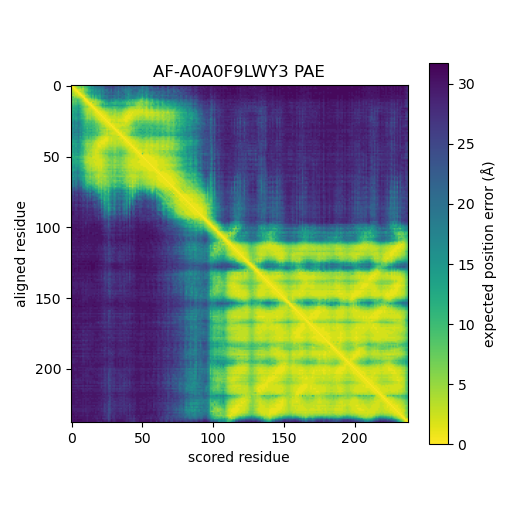3 ? 5.054 -0.740 16.425 1.00 41.25 83 ASN A C 1
ATOM 691 O O . ASN A 1 83 ? 6.168 -0.237 16.325 1.00 41.25 83 ASN A O 1
ATOM 695 N N . THR A 1 84 ? 4.763 -1.920 15.880 1.00 45.12 84 THR A N 1
ATOM 696 C CA . THR A 1 84 ? 5.681 -2.704 15.057 1.00 45.12 84 THR A CA 1
ATOM 697 C C . THR A 1 84 ? 5.960 -1.988 13.741 1.00 45.12 84 THR A C 1
ATOM 699 O O . THR A 1 84 ? 7.124 -1.866 13.386 1.00 45.12 84 THR A O 1
ATOM 702 N N . ARG A 1 85 ? 4.957 -1.427 13.050 1.00 45.69 85 ARG A N 1
ATOM 703 C CA . ARG A 1 85 ? 5.143 -0.601 11.840 1.00 45.69 85 ARG A CA 1
ATOM 704 C C . ARG A 1 85 ? 6.005 0.629 12.134 1.00 45.69 85 ARG A C 1
ATOM 706 O O . ARG A 1 85 ? 6.936 0.908 11.384 1.00 45.69 85 ARG A O 1
ATOM 713 N N . VAL A 1 86 ? 5.755 1.326 13.240 1.00 43.50 86 VAL A N 1
ATOM 714 C CA . VAL A 1 86 ? 6.546 2.477 13.702 1.00 43.50 86 VAL A CA 1
ATOM 715 C C . VAL A 1 86 ? 7.978 2.060 14.045 1.00 43.50 86 VAL A C 1
ATOM 717 O O . VAL A 1 86 ? 8.922 2.688 13.577 1.00 43.50 86 VAL A O 1
ATOM 720 N N . LEU A 1 87 ? 8.167 0.965 14.784 1.00 43.28 87 LEU A N 1
ATOM 721 C CA . LEU A 1 87 ? 9.485 0.423 15.115 1.00 43.28 87 LEU A CA 1
ATOM 722 C C . LEU A 1 87 ? 10.243 -0.017 13.859 1.00 43.28 87 LEU A C 1
ATOM 724 O O . LEU A 1 87 ? 11.412 0.320 13.718 1.00 43.28 87 LEU A O 1
ATOM 728 N N . PHE A 1 88 ? 9.591 -0.705 12.919 1.00 46.44 88 PHE A N 1
ATOM 729 C CA . PHE A 1 88 ? 10.173 -1.046 11.621 1.00 46.44 88 PHE A CA 1
ATOM 730 C C . PHE A 1 88 ? 10.536 0.206 10.831 1.00 46.44 88 PHE A C 1
ATOM 732 O O . PHE A 1 88 ? 11.588 0.230 10.208 1.00 46.44 88 PHE A O 1
ATOM 739 N N . THR A 1 89 ? 9.727 1.262 10.900 1.00 44.47 89 THR A N 1
ATOM 740 C CA . THR A 1 89 ? 10.012 2.550 10.253 1.00 44.47 89 THR A CA 1
ATOM 741 C C . THR A 1 89 ? 11.240 3.220 10.880 1.00 44.47 89 THR A C 1
ATOM 743 O O . THR A 1 89 ? 12.119 3.677 10.155 1.00 44.47 89 THR A O 1
ATOM 746 N N . PHE A 1 90 ? 11.372 3.202 12.211 1.00 39.81 90 PHE A N 1
ATOM 747 C CA . PHE A 1 90 ? 12.557 3.696 12.925 1.00 39.81 90 PHE A CA 1
ATOM 748 C C . PHE A 1 90 ? 13.808 2.850 12.666 1.00 39.81 90 PHE A C 1
ATOM 750 O O . PHE A 1 90 ? 14.887 3.400 12.456 1.00 39.81 90 PHE A O 1
ATOM 757 N N . LEU A 1 91 ? 13.682 1.523 12.641 1.00 42.81 91 LEU A N 1
ATOM 758 C CA . LEU A 1 91 ? 14.782 0.611 12.323 1.00 42.81 91 LEU A CA 1
ATOM 759 C C . LEU A 1 91 ? 15.223 0.769 10.867 1.00 42.81 91 LEU A C 1
ATOM 761 O O . LEU A 1 91 ? 16.421 0.767 10.590 1.00 42.81 91 LEU A O 1
ATOM 765 N N . LYS A 1 92 ? 14.276 0.972 9.945 1.00 43.91 92 LYS A N 1
ATOM 766 C CA . LYS A 1 92 ? 14.540 1.288 8.538 1.00 43.91 92 LYS A CA 1
ATOM 767 C C . LYS A 1 92 ? 15.273 2.629 8.430 1.00 43.91 92 LYS A C 1
ATOM 769 O O . LYS A 1 92 ? 16.321 2.667 7.801 1.00 43.91 92 LYS A O 1
ATOM 774 N N . ALA A 1 93 ? 14.847 3.661 9.162 1.00 44.44 93 ALA A N 1
ATOM 775 C CA . ALA A 1 93 ? 15.551 4.946 9.246 1.00 44.44 93 ALA A CA 1
ATOM 776 C C . ALA A 1 93 ? 16.999 4.811 9.758 1.00 44.44 93 ALA A C 1
ATOM 778 O O . ALA A 1 93 ? 17.919 5.405 9.200 1.00 44.44 93 ALA A O 1
ATOM 779 N N . GLN A 1 94 ? 17.219 4.006 10.804 1.00 41.44 94 GLN A N 1
ATOM 780 C CA . GLN A 1 94 ? 18.548 3.782 11.387 1.00 41.44 94 GLN A CA 1
ATOM 781 C C . GLN A 1 94 ? 19.462 2.901 10.523 1.00 41.44 94 GLN A C 1
ATOM 783 O O . GLN A 1 94 ? 20.681 3.017 10.617 1.00 41.44 94 GLN A O 1
ATOM 788 N N . SER A 1 95 ? 18.893 2.043 9.673 1.00 37.47 95 SER A N 1
ATOM 789 C CA . SER A 1 95 ? 19.631 1.200 8.719 1.00 37.47 95 SER A CA 1
ATOM 790 C C . SER A 1 95 ? 19.791 1.841 7.332 1.00 37.47 95 SER A C 1
ATOM 792 O O . SER A 1 95 ? 20.281 1.189 6.413 1.00 37.47 95 SER A O 1
ATOM 794 N N . GLY A 1 96 ? 19.429 3.122 7.184 1.00 33.84 96 GLY A N 1
ATOM 795 C CA . GLY A 1 96 ? 19.608 3.894 5.949 1.00 33.84 96 GLY A CA 1
ATOM 796 C C . GLY A 1 96 ? 18.463 3.783 4.936 1.00 33.84 96 GLY A C 1
ATOM 797 O O . GLY A 1 96 ? 18.605 4.251 3.812 1.00 33.84 96 GLY A O 1
ATOM 798 N N . GLY A 1 97 ? 17.335 3.175 5.305 1.00 38.28 97 GLY A N 1
ATOM 799 C CA . GLY A 1 97 ? 16.115 3.148 4.501 1.00 38.28 97 GLY A CA 1
ATOM 800 C C . GLY A 1 97 ? 15.206 4.362 4.741 1.00 38.28 97 GLY A C 1
ATOM 801 O O . GLY A 1 97 ? 15.151 4.928 5.832 1.00 38.28 97 GLY A O 1
ATOM 802 N N . VAL A 1 98 ? 14.477 4.762 3.699 1.00 41.88 98 VAL A N 1
ATOM 803 C CA . VAL A 1 98 ? 13.702 6.012 3.652 1.00 41.88 98 VAL A CA 1
ATOM 804 C C . VAL A 1 98 ? 12.384 5.919 4.441 1.00 41.88 98 VAL A C 1
ATOM 806 O O . VAL A 1 98 ? 11.636 4.945 4.330 1.00 41.88 98 VAL A O 1
ATOM 809 N N . VAL A 1 99 ? 12.112 6.952 5.248 1.00 48.22 99 VAL A N 1
ATOM 810 C CA . VAL A 1 99 ? 10.872 7.179 6.017 1.00 48.22 99 VAL A CA 1
ATOM 811 C C . VAL A 1 99 ? 9.919 8.058 5.192 1.00 48.22 99 VAL A C 1
ATOM 813 O O . VAL A 1 99 ? 10.404 8.988 4.544 1.00 48.22 99 VAL A O 1
ATOM 816 N N . PRO A 1 100 ? 8.590 7.829 5.222 1.00 50.34 100 PRO A N 1
ATOM 817 C CA . PRO A 1 100 ? 7.625 8.723 4.587 1.00 50.34 100 PRO A CA 1
ATOM 818 C C . PRO A 1 100 ? 7.774 10.174 5.073 1.00 50.34 100 PRO A C 1
ATOM 820 O O . PRO A 1 100 ? 7.738 10.425 6.278 1.00 50.34 100 PRO A O 1
ATOM 823 N N . GLN A 1 101 ? 7.916 11.130 4.156 1.00 50.00 101 GLN A N 1
ATOM 824 C CA . GLN A 1 101 ? 7.915 12.559 4.466 1.00 50.00 101 GLN A CA 1
ATOM 825 C C . GLN A 1 101 ? 6.491 13.117 4.335 1.00 50.00 101 GLN A C 1
ATOM 827 O O . GLN A 1 101 ? 5.810 12.907 3.330 1.00 50.00 101 GLN A O 1
ATOM 832 N N . ILE A 1 102 ? 6.029 13.824 5.369 1.00 53.19 102 ILE A N 1
ATOM 833 C CA . ILE A 1 102 ? 4.787 14.606 5.325 1.00 53.19 102 ILE A CA 1
ATOM 834 C C . ILE A 1 102 ? 5.159 15.980 4.773 1.00 53.19 102 ILE A C 1
ATOM 836 O O . ILE A 1 102 ? 5.942 16.691 5.399 1.00 53.19 102 ILE A O 1
ATOM 840 N N . GLU A 1 103 ? 4.629 16.340 3.606 1.00 49.91 103 GLU A N 1
ATOM 841 C CA . GLU A 1 103 ? 5.015 17.584 2.925 1.00 49.91 103 GLU A CA 1
ATOM 842 C C . GLU A 1 103 ? 4.067 18.757 3.212 1.00 49.91 103 GLU A C 1
ATOM 844 O O . GLU A 1 103 ? 4.502 19.906 3.153 1.00 49.91 103 GLU A O 1
ATOM 849 N N . GLY A 1 104 ? 2.801 18.513 3.577 1.00 52.81 104 GLY A N 1
ATOM 850 C CA . GLY A 1 104 ? 1.865 19.599 3.885 1.00 52.81 104 GLY A CA 1
ATOM 851 C C . GLY A 1 104 ? 0.391 19.199 3.917 1.00 52.81 104 GLY A C 1
ATOM 852 O O . GLY A 1 104 ? 0.042 18.025 3.804 1.00 52.81 104 GLY A O 1
ATOM 853 N N . ILE A 1 105 ? -0.472 20.204 4.091 1.00 54.44 105 ILE A N 1
ATOM 854 C CA . ILE A 1 105 ? -1.933 20.098 3.980 1.00 54.44 105 ILE A CA 1
ATOM 855 C C . ILE A 1 105 ? -2.350 20.851 2.716 1.00 54.44 105 ILE A C 1
ATOM 857 O O . ILE A 1 105 ? -1.982 22.015 2.554 1.00 54.44 105 ILE A O 1
ATOM 861 N N . GLU A 1 106 ? -3.128 20.208 1.854 1.00 57.34 106 GLU A N 1
ATOM 862 C CA . GLU A 1 106 ? -3.638 20.773 0.602 1.00 57.34 106 GLU A CA 1
ATOM 863 C C . GLU A 1 106 ? -5.173 20.776 0.605 1.00 57.34 106 GLU A C 1
ATOM 865 O O . GLU A 1 106 ? -5.809 19.883 1.168 1.00 57.34 106 GLU A O 1
ATOM 870 N N . ASP A 1 107 ? -5.776 21.803 0.004 1.00 45.53 107 ASP A N 1
ATOM 871 C CA . ASP A 1 107 ? -7.223 21.877 -0.222 1.00 45.53 107 ASP A CA 1
ATOM 872 C C . ASP A 1 107 ? -7.501 21.466 -1.669 1.00 45.53 107 ASP A C 1
ATOM 874 O O . ASP A 1 107 ? -7.076 22.145 -2.607 1.00 45.53 107 ASP A O 1
ATOM 878 N N . ILE A 1 108 ? -8.172 20.329 -1.846 1.00 59.69 108 ILE A N 1
ATOM 879 C CA . ILE A 1 108 ? -8.527 19.784 -3.157 1.00 59.69 108 ILE A CA 1
ATOM 880 C C . ILE A 1 108 ? -10.051 19.705 -3.207 1.00 59.69 108 ILE A C 1
ATOM 882 O O . ILE A 1 108 ? -10.683 18.991 -2.427 1.00 59.69 108 ILE A O 1
ATOM 886 N N . ALA A 1 109 ? -10.656 20.460 -4.128 1.00 57.12 109 ALA A N 1
ATOM 887 C CA . ALA A 1 109 ? -12.105 20.485 -4.346 1.00 57.12 109 ALA A CA 1
ATOM 888 C C . ALA A 1 109 ? -12.948 20.759 -3.073 1.00 57.12 109 ALA A C 1
ATOM 890 O O . ALA A 1 109 ? -14.056 20.240 -2.937 1.00 57.12 109 ALA A O 1
ATOM 891 N N . GLY A 1 110 ? -12.439 21.574 -2.138 1.00 61.62 110 GLY A N 1
ATOM 892 C CA . GLY A 1 110 ? -13.141 21.956 -0.906 1.00 61.62 110 GLY A CA 1
ATOM 893 C C . GLY A 1 110 ? -13.031 20.940 0.235 1.00 61.62 110 GLY A C 1
ATOM 894 O O . GLY A 1 110 ? -13.647 21.130 1.285 1.00 61.62 110 GLY A O 1
ATOM 895 N N . ASN A 1 111 ? -12.260 19.867 0.048 1.00 64.31 111 ASN A N 1
ATOM 896 C CA . ASN A 1 111 ? -11.898 18.926 1.099 1.00 64.31 111 ASN A CA 1
ATOM 897 C C . ASN A 1 111 ? -10.430 19.140 1.488 1.00 64.31 111 ASN A C 1
ATOM 899 O O . ASN A 1 111 ? -9.563 19.335 0.637 1.00 64.31 111 ASN A O 1
ATOM 903 N N . LYS A 1 112 ? -10.141 19.068 2.790 1.00 72.19 112 LYS A N 1
ATOM 904 C CA . LYS A 1 112 ? -8.768 19.149 3.295 1.00 72.19 112 LYS A CA 1
ATOM 905 C C . LYS A 1 112 ? -8.103 17.782 3.203 1.00 72.19 112 LYS A C 1
ATOM 907 O O . LYS A 1 112 ? -8.637 16.803 3.721 1.00 72.19 112 LYS A O 1
ATOM 912 N N . TYR A 1 113 ? -6.916 17.739 2.619 1.00 76.69 113 TYR A N 1
ATOM 913 C CA . TYR A 1 113 ? -6.091 16.544 2.520 1.00 76.69 113 TYR A CA 1
ATOM 914 C C . TYR A 1 113 ? -4.726 16.768 3.165 1.00 76.69 113 TYR A C 1
ATOM 916 O O . TYR A 1 113 ? -4.198 17.877 3.165 1.00 76.69 113 TYR A O 1
ATOM 924 N N . THR A 1 114 ? -4.130 15.704 3.698 1.00 76.44 114 THR A N 1
ATOM 925 C CA . THR A 1 114 ? -2.711 15.683 4.067 1.00 76.44 114 THR A CA 1
ATOM 926 C C . THR A 1 114 ? -1.926 15.031 2.941 1.00 76.44 114 THR A C 1
ATOM 928 O O . THR A 1 114 ? -2.174 13.872 2.610 1.00 76.44 114 THR A O 1
ATOM 931 N N . THR A 1 115 ? -0.961 15.751 2.374 1.00 80.50 115 THR A N 1
ATOM 932 C CA . THR A 1 115 ? -0.056 15.210 1.359 1.00 80.50 115 THR A CA 1
ATOM 933 C C . THR A 1 115 ? 1.065 14.435 2.037 1.00 80.50 115 THR A C 1
ATOM 935 O O . THR A 1 115 ? 1.817 14.964 2.865 1.00 80.50 115 THR A O 1
ATOM 938 N N . LYS A 1 116 ? 1.196 13.167 1.661 1.00 81.19 116 LYS A N 1
ATOM 939 C CA . LYS A 1 116 ? 2.222 12.255 2.154 1.00 81.19 116 LYS A CA 1
ATOM 940 C C . LYS A 1 116 ? 3.000 11.687 0.977 1.00 81.19 116 LYS A C 1
ATOM 942 O O . LYS A 1 116 ? 2.430 11.350 -0.061 1.00 81.19 116 LYS A O 1
ATOM 947 N N . LYS A 1 117 ? 4.311 11.558 1.159 1.00 81.00 117 LYS A N 1
ATOM 948 C CA . LYS A 1 117 ? 5.195 10.879 0.215 1.00 81.00 117 LYS A CA 1
ATOM 949 C C . LYS A 1 117 ? 5.987 9.805 0.913 1.00 81.00 117 LYS A C 1
ATOM 951 O O . LYS A 1 117 ? 6.485 10.018 2.016 1.00 81.00 117 LYS A O 1
ATOM 956 N N . PHE A 1 118 ? 6.170 8.676 0.254 1.00 78.31 118 PHE A N 1
ATOM 957 C CA . PHE A 1 118 ? 7.191 7.725 0.655 1.00 78.31 118 PHE A CA 1
ATOM 958 C C . PHE A 1 118 ? 7.877 7.136 -0.558 1.00 78.31 118 PHE A C 1
ATOM 960 O O . PHE A 1 118 ? 7.304 7.013 -1.635 1.00 78.31 118 PHE A O 1
ATOM 967 N N . ARG A 1 119 ? 9.124 6.747 -0.336 1.00 77.75 119 ARG A N 1
ATOM 968 C CA . ARG A 1 119 ? 9.974 6.140 -1.341 1.00 77.75 119 ARG A CA 1
ATOM 969 C C . ARG A 1 119 ? 10.573 4.869 -0.770 1.00 77.75 119 ARG A C 1
ATOM 971 O O . ARG A 1 119 ? 10.974 4.829 0.393 1.00 77.75 119 ARG A O 1
ATOM 978 N N . VAL A 1 120 ? 10.607 3.824 -1.582 1.00 73.56 120 VAL A N 1
ATOM 979 C CA . VAL A 1 120 ? 11.244 2.553 -1.255 1.00 73.56 120 VAL A CA 1
ATOM 980 C C . VAL A 1 120 ? 12.354 2.322 -2.264 1.00 73.56 120 VAL A C 1
ATOM 982 O O . VAL A 1 120 ? 12.076 2.081 -3.432 1.00 73.56 120 VAL A O 1
ATOM 985 N N . ASP A 1 121 ? 13.604 2.425 -1.822 1.00 74.75 121 ASP A N 1
ATOM 986 C CA . ASP A 1 121 ? 14.777 2.211 -2.672 1.00 74.75 121 ASP A CA 1
ATOM 987 C C . ASP A 1 121 ? 15.167 0.733 -2.777 1.00 74.75 121 ASP A C 1
ATOM 989 O O . ASP A 1 121 ? 14.944 -0.048 -1.849 1.00 74.75 121 ASP A O 1
ATOM 993 N N . ASN A 1 122 ? 15.844 0.387 -3.876 1.00 68.81 122 ASN A N 1
ATOM 994 C CA . ASN A 1 122 ? 16.475 -0.912 -4.129 1.00 68.81 122 ASN A CA 1
ATOM 995 C C . ASN A 1 122 ? 15.527 -2.107 -3.943 1.00 68.81 122 ASN A C 1
ATOM 997 O O . ASN A 1 122 ? 15.875 -3.099 -3.291 1.00 68.81 122 ASN A O 1
ATOM 1001 N N . VAL A 1 123 ? 14.326 -2.022 -4.516 1.00 69.69 123 VAL A N 1
ATOM 1002 C CA . VAL A 1 123 ? 13.325 -3.088 -4.418 1.00 69.69 123 VAL A CA 1
ATOM 1003 C C . VAL A 1 123 ? 13.717 -4.227 -5.357 1.00 69.69 123 VAL A C 1
ATOM 1005 O O . VAL A 1 123 ? 13.759 -4.064 -6.577 1.00 69.69 123 VAL A O 1
ATOM 1008 N N . LYS A 1 124 ? 14.021 -5.390 -4.773 1.00 69.75 124 LYS A N 1
ATOM 1009 C CA . LYS A 1 124 ? 14.384 -6.615 -5.493 1.00 69.75 124 LYS A CA 1
ATOM 1010 C C . LYS A 1 124 ? 13.361 -7.698 -5.218 1.00 69.75 124 LYS A C 1
ATOM 1012 O O . LYS A 1 124 ? 13.176 -8.083 -4.066 1.00 69.75 124 LYS A O 1
ATOM 1017 N N . PHE A 1 125 ? 12.773 -8.235 -6.277 1.00 66.38 125 PHE A N 1
ATOM 1018 C CA . PHE A 1 125 ? 11.818 -9.327 -6.170 1.00 66.38 125 PHE A CA 1
ATOM 1019 C C . PHE A 1 125 ? 12.536 -10.676 -6.220 1.00 66.38 125 PHE A C 1
ATOM 1021 O O . PHE A 1 125 ? 13.459 -10.891 -7.006 1.00 66.38 125 PHE A O 1
ATOM 1028 N N . SER A 1 126 ? 12.126 -11.594 -5.345 1.00 55.00 126 SER A N 1
ATOM 1029 C CA . SER A 1 126 ? 12.565 -12.988 -5.388 1.00 55.00 126 SER A CA 1
ATOM 1030 C C . SER A 1 126 ? 11.582 -13.804 -6.218 1.00 55.00 126 SER A C 1
ATOM 1032 O O . SER A 1 126 ? 10.381 -13.743 -5.975 1.00 55.00 126 SER A O 1
ATOM 1034 N N . ILE A 1 127 ? 12.093 -14.650 -7.117 1.00 52.84 127 ILE A N 1
ATOM 1035 C CA . ILE A 1 127 ? 11.309 -15.556 -7.985 1.00 52.84 127 ILE A CA 1
ATOM 1036 C C . ILE A 1 127 ? 10.377 -16.483 -7.170 1.00 52.84 127 ILE A C 1
ATOM 1038 O O . ILE A 1 127 ? 9.391 -17.009 -7.684 1.00 52.84 127 ILE A O 1
ATOM 1042 N N . LEU A 1 128 ? 10.671 -16.691 -5.882 1.00 48.72 128 LEU A N 1
ATOM 1043 C CA . LEU A 1 128 ? 9.859 -17.512 -4.979 1.00 48.72 128 LEU A CA 1
ATOM 1044 C C . LEU A 1 128 ? 8.582 -16.804 -4.488 1.00 48.72 128 LEU A C 1
ATOM 1046 O O . LEU A 1 128 ? 7.623 -17.484 -4.115 1.00 48.72 128 LEU A O 1
ATOM 1050 N N . ASN A 1 129 ? 8.540 -15.469 -4.517 1.00 51.53 129 ASN A N 1
ATOM 1051 C CA . ASN A 1 129 ? 7.366 -14.682 -4.152 1.00 51.53 129 ASN A CA 1
ATOM 1052 C C . ASN A 1 129 ? 6.508 -14.471 -5.404 1.00 51.53 129 ASN A C 1
ATOM 1054 O O . ASN A 1 129 ? 6.807 -13.642 -6.256 1.00 51.53 129 ASN A O 1
ATOM 1058 N N . ARG A 1 130 ? 5.428 -15.252 -5.535 1.00 55.44 130 ARG A N 1
ATOM 1059 C CA . ARG A 1 130 ? 4.520 -15.194 -6.698 1.00 55.44 130 ARG A CA 1
ATOM 1060 C C . ARG A 1 130 ? 3.820 -13.839 -6.867 1.00 55.44 130 ARG A C 1
ATOM 1062 O O . ARG A 1 130 ? 3.393 -13.536 -7.972 1.00 55.44 130 ARG A O 1
ATOM 1069 N N . SER A 1 131 ? 3.692 -13.065 -5.792 1.00 62.19 131 SER A N 1
ATOM 1070 C CA . SER A 1 131 ? 3.219 -11.678 -5.760 1.00 62.19 131 SER A CA 1
ATOM 1071 C C . SER A 1 131 ? 3.739 -11.031 -4.479 1.00 62.19 131 SER A C 1
ATOM 1073 O O . SER A 1 131 ? 3.804 -11.697 -3.441 1.00 62.19 131 SER A O 1
ATOM 1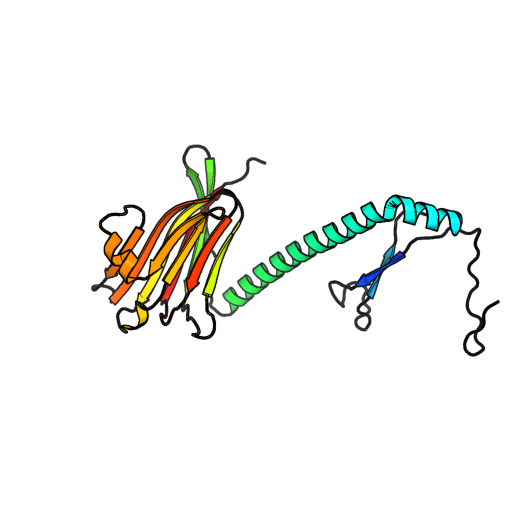075 N N . GLU A 1 132 ? 4.119 -9.760 -4.544 1.00 71.44 132 GLU A N 1
ATOM 1076 C CA . GLU A 1 132 ? 4.560 -8.985 -3.392 1.00 71.44 132 GLU A CA 1
ATOM 1077 C C . GLU A 1 132 ? 3.813 -7.650 -3.343 1.00 71.44 132 GLU A C 1
ATOM 1079 O O . GLU A 1 132 ? 3.798 -6.868 -4.298 1.00 71.44 132 GLU A O 1
ATOM 1084 N N . ARG A 1 133 ? 3.159 -7.406 -2.203 1.00 77.94 133 ARG A N 1
ATOM 1085 C CA . ARG A 1 133 ? 2.433 -6.166 -1.939 1.00 77.94 133 ARG A CA 1
ATOM 1086 C C . ARG A 1 133 ? 3.408 -5.108 -1.444 1.00 77.94 133 ARG A C 1
ATOM 1088 O O . ARG A 1 133 ? 4.007 -5.268 -0.384 1.00 77.94 133 ARG A O 1
ATOM 1095 N N . ILE A 1 134 ? 3.545 -4.032 -2.213 1.00 79.00 134 ILE A N 1
ATOM 1096 C CA . ILE A 1 134 ? 4.538 -2.976 -1.975 1.00 79.00 134 ILE A CA 1
ATOM 1097 C C . ILE A 1 134 ? 4.066 -2.022 -0.888 1.00 79.00 134 ILE A C 1
ATOM 1099 O O . ILE A 1 134 ? 4.828 -1.641 0.000 1.00 79.00 134 ILE A O 1
ATOM 1103 N N . PHE A 1 135 ? 2.792 -1.646 -0.952 1.00 78.75 135 PHE A N 1
ATOM 1104 C CA . PHE A 1 135 ? 2.145 -0.821 0.051 1.00 78.75 135 PHE A CA 1
ATOM 1105 C C . PHE A 1 135 ? 0.657 -1.142 0.132 1.00 78.75 135 PHE A C 1
ATOM 1107 O O . PHE A 1 135 ? 0.072 -1.641 -0.827 1.00 78.75 135 PHE A O 1
ATOM 1114 N N . THR A 1 136 ? 0.063 -0.783 1.266 1.00 82.50 136 THR A N 1
ATOM 1115 C CA . THR A 1 136 ? -1.384 -0.685 1.460 1.00 82.50 136 THR A CA 1
ATOM 1116 C C . THR A 1 136 ? -1.663 0.660 2.117 1.00 82.50 136 THR A C 1
ATOM 1118 O O . THR A 1 136 ? -1.051 0.980 3.139 1.00 82.50 136 THR A O 1
ATOM 1121 N N . LEU A 1 137 ? -2.565 1.433 1.529 1.00 81.56 137 LEU A N 1
ATOM 1122 C CA . LEU A 1 137 ? -3.174 2.621 2.110 1.00 81.56 137 LEU A CA 1
ATOM 1123 C C . LEU A 1 137 ? -4.577 2.242 2.585 1.00 81.56 137 LEU A C 1
ATOM 1125 O O . LEU A 1 137 ? -5.291 1.529 1.883 1.00 81.56 137 LEU A O 1
ATOM 1129 N N . GLU A 1 138 ? -4.948 2.708 3.771 1.00 84.12 138 GLU A N 1
ATOM 1130 C CA . GLU A 1 138 ? -6.269 2.510 4.376 1.00 84.12 138 GLU A CA 1
ATOM 1131 C C . GLU A 1 138 ? -6.933 3.882 4.561 1.00 84.12 138 GLU A C 1
ATOM 1133 O O . GLU A 1 138 ? -6.240 4.879 4.785 1.00 84.12 138 GLU A O 1
ATOM 1138 N N . GLY A 1 139 ? -8.261 3.931 4.471 1.00 83.00 139 GLY A N 1
ATOM 1139 C CA . GLY A 1 139 ? -9.060 5.155 4.518 1.00 83.00 139 GLY A CA 1
ATOM 1140 C C . GLY A 1 139 ? -9.346 5.736 3.132 1.00 83.00 139 GLY A C 1
ATOM 1141 O O . GLY A 1 139 ? -9.146 5.072 2.123 1.00 83.00 139 GLY A O 1
ATOM 1142 N N . SER A 1 140 ? -9.784 6.999 3.088 1.00 85.81 140 SER A N 1
ATOM 1143 C CA . SER A 1 140 ? -10.125 7.690 1.835 1.00 85.81 140 SER A CA 1
ATOM 1144 C C . SER A 1 140 ? -9.035 8.663 1.398 1.00 85.81 140 SER A C 1
ATOM 1146 O O . SER A 1 140 ? -8.428 9.367 2.214 1.00 85.81 140 SER A O 1
ATOM 1148 N N . GLY A 1 141 ? -8.801 8.750 0.093 1.00 90.00 141 GLY A N 1
ATOM 1149 C CA . GLY A 1 141 ? -7.776 9.621 -0.455 1.00 90.00 141 GLY A CA 1
ATOM 1150 C C . GLY A 1 141 ? -7.668 9.590 -1.972 1.00 90.00 141 GLY A C 1
ATOM 1151 O O . GLY A 1 141 ? -8.501 9.032 -2.685 1.00 90.00 141 GLY A O 1
ATOM 1152 N N . ILE A 1 142 ? -6.622 10.250 -2.458 1.00 89.88 142 ILE A N 1
ATOM 1153 C CA . ILE A 1 142 ? -6.261 10.299 -3.872 1.00 89.88 142 ILE A CA 1
ATOM 1154 C C . ILE A 1 142 ? -4.771 10.017 -3.973 1.00 89.88 142 ILE A C 1
ATOM 1156 O O . ILE A 1 142 ? -3.952 10.725 -3.385 1.00 89.88 142 ILE A O 1
ATOM 1160 N N . ILE A 1 143 ? -4.399 8.992 -4.723 1.00 90.50 143 ILE A N 1
ATOM 1161 C CA . ILE A 1 143 ? -3.019 8.805 -5.148 1.00 90.50 143 ILE A CA 1
ATOM 1162 C C . ILE A 1 143 ? -2.749 9.804 -6.266 1.00 90.50 143 ILE A C 1
ATOM 1164 O O . ILE A 1 143 ? -3.336 9.717 -7.338 1.00 90.50 143 ILE A O 1
ATOM 1168 N N . SER A 1 144 ? -1.848 10.747 -6.003 1.00 89.25 144 SER A N 1
ATOM 1169 C CA . SER A 1 144 ? -1.401 11.709 -7.010 1.00 89.25 144 SER A CA 1
ATOM 1170 C C . SER A 1 144 ? -0.404 11.073 -7.967 1.00 89.25 144 SER A C 1
ATOM 1172 O O . SER A 1 144 ? -0.411 11.394 -9.149 1.00 89.25 144 SER A O 1
ATOM 1174 N N . GLU A 1 145 ? 0.465 10.200 -7.459 1.00 92.44 145 GLU A N 1
ATOM 1175 C CA . GLU A 1 145 ? 1.520 9.590 -8.258 1.00 92.44 145 GLU A CA 1
ATOM 1176 C C . GLU A 1 145 ? 2.024 8.290 -7.621 1.00 92.44 145 GLU A C 1
ATOM 1178 O O . GLU A 1 145 ? 2.315 8.237 -6.423 1.00 92.44 145 GLU A O 1
ATOM 1183 N N . ILE A 1 146 ? 2.174 7.258 -8.448 1.00 92.00 146 ILE A N 1
ATOM 1184 C CA . ILE A 1 146 ? 2.984 6.069 -8.184 1.00 92.00 146 ILE A CA 1
ATOM 1185 C C . ILE A 1 146 ? 4.015 5.984 -9.303 1.00 92.00 146 ILE A C 1
ATOM 1187 O O . ILE A 1 146 ? 3.644 5.815 -10.459 1.00 92.00 146 ILE A O 1
ATOM 1191 N N . GLU A 1 147 ? 5.294 6.047 -8.956 1.00 92.38 147 GLU A N 1
ATOM 1192 C CA . GLU A 1 147 ? 6.408 6.011 -9.900 1.00 92.38 147 GLU A CA 1
ATOM 1193 C C . GLU A 1 147 ? 7.284 4.785 -9.608 1.00 92.38 147 GLU A C 1
ATOM 1195 O O . GLU A 1 147 ? 7.833 4.641 -8.512 1.00 92.38 147 GLU A O 1
ATOM 1200 N N . LEU A 1 148 ? 7.402 3.880 -10.578 1.00 91.81 148 LEU A N 1
ATOM 1201 C CA . LEU A 1 148 ? 8.274 2.710 -10.529 1.00 91.81 148 LEU A CA 1
ATOM 1202 C C . LEU A 1 148 ? 9.451 2.955 -11.470 1.00 91.81 148 LEU A C 1
ATOM 1204 O O . LEU A 1 148 ? 9.275 3.035 -12.687 1.00 91.81 148 LEU A O 1
ATOM 1208 N N . ILE A 1 149 ? 10.653 3.033 -10.900 1.00 88.62 149 ILE A N 1
ATOM 1209 C CA . ILE A 1 149 ? 11.878 3.333 -11.640 1.00 88.62 149 ILE A CA 1
ATOM 1210 C C . ILE A 1 149 ? 12.823 2.149 -11.586 1.00 88.62 149 ILE A C 1
ATOM 1212 O O . ILE A 1 149 ? 13.185 1.668 -10.512 1.00 88.62 149 ILE A O 1
ATOM 1216 N N . SER A 1 150 ? 13.263 1.699 -12.756 1.00 89.69 150 SER A N 1
ATOM 1217 C CA . SER A 1 150 ? 14.281 0.657 -12.886 1.00 89.69 150 SER A CA 1
ATOM 1218 C C . SER A 1 150 ? 15.329 1.039 -13.925 1.00 89.69 150 SER A C 1
ATOM 1220 O O . SER A 1 150 ? 15.078 1.833 -14.830 1.00 89.69 150 SER A O 1
ATOM 1222 N N . SER A 1 151 ? 16.533 0.487 -13.798 1.00 84.50 151 SER A N 1
ATOM 1223 C CA . SER A 1 151 ? 17.604 0.723 -14.768 1.00 84.50 151 SER A CA 1
ATOM 1224 C C . SER A 1 151 ? 17.279 0.093 -16.124 1.00 84.50 151 SER A C 1
ATOM 1226 O O . SER A 1 151 ? 16.882 -1.072 -16.173 1.00 84.50 151 SER A O 1
ATOM 1228 N N . ASN A 1 152 ? 17.548 0.788 -17.231 1.00 81.69 152 ASN A N 1
ATOM 1229 C CA . ASN A 1 152 ? 17.458 0.185 -18.567 1.00 81.69 152 ASN A CA 1
ATOM 1230 C C . ASN A 1 152 ? 18.728 -0.592 -18.977 1.00 81.69 152 ASN A C 1
ATOM 1232 O O . ASN A 1 152 ? 18.779 -1.199 -20.045 1.00 81.69 152 ASN A O 1
ATOM 1236 N N . SER A 1 153 ? 19.740 -0.641 -18.100 1.00 76.88 153 SER A N 1
ATOM 1237 C CA . SER A 1 153 ? 21.024 -1.313 -18.352 1.00 76.88 153 SER A CA 1
ATOM 1238 C C . SER A 1 153 ? 20.929 -2.837 -18.498 1.00 76.88 153 SER A C 1
ATOM 1240 O O . SER A 1 153 ? 21.885 -3.474 -18.936 1.00 76.88 153 SER A O 1
ATOM 1242 N N . THR A 1 154 ? 19.814 -3.438 -18.083 1.00 69.62 154 THR A N 1
ATOM 1243 C CA . THR A 1 154 ? 19.549 -4.878 -18.170 1.00 69.62 154 THR A CA 1
ATOM 1244 C C . THR A 1 154 ? 18.147 -5.107 -18.722 1.00 69.62 154 THR A C 1
ATOM 1246 O O . THR A 1 154 ? 17.188 -4.508 -18.239 1.00 69.62 154 THR A O 1
ATOM 1249 N N . VAL A 1 155 ? 18.019 -6.002 -19.705 1.00 64.50 155 VAL A N 1
ATOM 1250 C CA . VAL A 1 155 ? 16.748 -6.284 -20.403 1.00 64.50 155 VAL A CA 1
ATOM 1251 C C . VAL A 1 155 ? 15.677 -6.845 -19.455 1.00 64.50 155 VAL A C 1
ATOM 1253 O O . VAL A 1 155 ? 14.493 -6.562 -19.620 1.00 64.50 155 VAL A O 1
ATOM 1256 N N . ASP A 1 156 ? 16.092 -7.559 -18.407 1.00 73.25 156 ASP A N 1
ATOM 1257 C CA . ASP A 1 156 ? 15.190 -8.208 -17.445 1.00 73.25 156 ASP A CA 1
ATOM 1258 C C . ASP A 1 156 ? 14.360 -7.222 -16.607 1.00 73.25 156 ASP A C 1
ATOM 1260 O O . ASP A 1 156 ? 13.361 -7.611 -16.007 1.00 73.25 156 ASP A O 1
ATOM 1264 N N . ASN A 1 157 ? 14.709 -5.931 -16.600 1.00 82.19 157 ASN A N 1
ATOM 1265 C CA . ASN A 1 157 ? 13.989 -4.925 -15.821 1.00 82.19 157 ASN A CA 1
ATOM 1266 C C . ASN A 1 157 ? 12.636 -4.516 -16.413 1.00 82.19 157 ASN A C 1
ATOM 1268 O O . ASN A 1 157 ? 11.898 -3.814 -15.737 1.00 82.19 157 ASN A O 1
ATOM 1272 N N . LYS A 1 158 ? 12.265 -4.994 -17.611 1.00 85.00 158 LYS A N 1
ATOM 1273 C CA . LYS A 1 158 ? 10.878 -4.931 -18.117 1.00 85.00 158 LYS A CA 1
ATOM 1274 C C . LYS A 1 158 ? 10.046 -6.161 -17.732 1.00 85.00 158 LYS A C 1
ATOM 1276 O O . LYS A 1 158 ? 8.838 -6.188 -17.951 1.00 85.00 158 LYS A O 1
ATOM 1281 N N . ASN A 1 159 ? 10.671 -7.204 -17.185 1.00 87.44 159 ASN A N 1
ATOM 1282 C CA . ASN A 1 159 ? 10.011 -8.477 -16.921 1.00 87.44 159 ASN A CA 1
ATOM 1283 C C . ASN A 1 159 ? 9.334 -8.459 -15.549 1.00 87.44 159 ASN A C 1
ATOM 1285 O O . ASN A 1 159 ? 9.885 -8.940 -14.557 1.00 87.44 159 ASN A O 1
ATOM 1289 N N . TYR A 1 160 ? 8.162 -7.832 -15.504 1.00 88.19 160 TYR A N 1
ATOM 1290 C CA . TYR A 1 160 ? 7.298 -7.775 -14.337 1.00 88.19 160 TYR A CA 1
ATOM 1291 C C . TYR A 1 160 ? 5.855 -7.464 -14.737 1.00 88.19 160 TYR A C 1
ATOM 1293 O O . TYR A 1 160 ? 5.577 -6.957 -15.830 1.00 88.19 160 TYR A O 1
ATOM 1301 N N . LYS A 1 161 ? 4.934 -7.746 -13.817 1.00 91.00 161 LYS A N 1
ATOM 1302 C CA . LYS A 1 161 ? 3.545 -7.301 -13.886 1.00 91.00 161 LYS A CA 1
ATOM 1303 C C . LYS A 1 161 ? 3.203 -6.459 -12.672 1.00 91.00 161 LYS A C 1
ATOM 1305 O O . LYS A 1 161 ? 3.736 -6.674 -11.582 1.00 91.00 161 LYS A O 1
ATOM 1310 N N . VAL A 1 162 ? 2.298 -5.513 -12.875 1.00 91.81 162 VAL A N 1
ATOM 1311 C CA . VAL A 1 162 ? 1.813 -4.613 -11.831 1.00 91.81 162 VAL A CA 1
ATOM 1312 C C . VAL A 1 162 ? 0.308 -4.695 -11.757 1.00 91.81 162 VAL A C 1
ATOM 1314 O O . VAL A 1 162 ? -0.372 -4.756 -12.782 1.00 91.81 162 VAL A O 1
ATOM 1317 N N . ARG A 1 163 ? -0.207 -4.670 -10.530 1.00 93.88 163 ARG A N 1
ATOM 1318 C CA . ARG A 1 163 ? -1.616 -4.441 -10.254 1.00 93.88 163 ARG A CA 1
ATOM 1319 C C . ARG A 1 163 ? -1.778 -3.307 -9.252 1.00 93.88 163 ARG A C 1
ATOM 1321 O O . ARG A 1 163 ? -1.179 -3.350 -8.179 1.00 93.88 163 ARG A O 1
ATOM 1328 N N . VAL A 1 164 ? -2.626 -2.343 -9.589 1.00 93.25 164 VAL A N 1
ATOM 1329 C CA . VAL A 1 164 ? -3.127 -1.324 -8.664 1.00 93.25 164 VAL A CA 1
ATOM 1330 C C . VAL A 1 164 ? -4.599 -1.602 -8.410 1.00 93.25 164 VAL A C 1
ATOM 1332 O O . VAL A 1 164 ? -5.375 -1.756 -9.356 1.00 93.25 164 VAL A O 1
ATOM 1335 N N . VAL A 1 165 ? -4.974 -1.697 -7.138 1.00 92.06 165 VAL A N 1
ATOM 1336 C CA . VAL A 1 165 ? -6.349 -1.972 -6.708 1.00 92.06 165 VAL A CA 1
ATOM 1337 C C . VAL A 1 165 ? -6.819 -0.848 -5.798 1.00 92.06 165 VAL A C 1
ATOM 1339 O O . VAL A 1 165 ? -6.094 -0.477 -4.874 1.00 92.06 165 VAL A O 1
ATOM 1342 N N . ASN A 1 166 ? -8.012 -0.321 -6.057 1.00 92.94 166 ASN A N 1
ATOM 1343 C CA . ASN A 1 166 ? -8.714 0.665 -5.243 1.00 92.94 166 ASN A CA 1
ATOM 1344 C C . ASN A 1 166 ? -10.106 0.131 -4.872 1.00 92.94 166 ASN A C 1
ATOM 1346 O O . ASN A 1 166 ? -10.857 -0.271 -5.754 1.00 92.94 166 ASN A O 1
ATOM 1350 N N . ASP A 1 167 ? -10.438 0.092 -3.581 1.00 89.12 167 ASP A N 1
ATOM 1351 C CA . ASP A 1 167 ? -11.762 -0.314 -3.066 1.00 89.12 167 ASP A CA 1
ATOM 1352 C C . ASP A 1 167 ? -12.301 -1.611 -3.702 1.00 89.12 167 ASP A C 1
ATOM 1354 O O . ASP A 1 167 ? -13.408 -1.670 -4.235 1.00 89.12 167 ASP A O 1
ATOM 1358 N N . ASP A 1 168 ? -11.458 -2.648 -3.727 1.00 87.00 168 ASP A N 1
ATOM 1359 C CA . ASP A 1 168 ? -11.711 -3.961 -4.348 1.00 87.00 168 ASP A CA 1
ATOM 13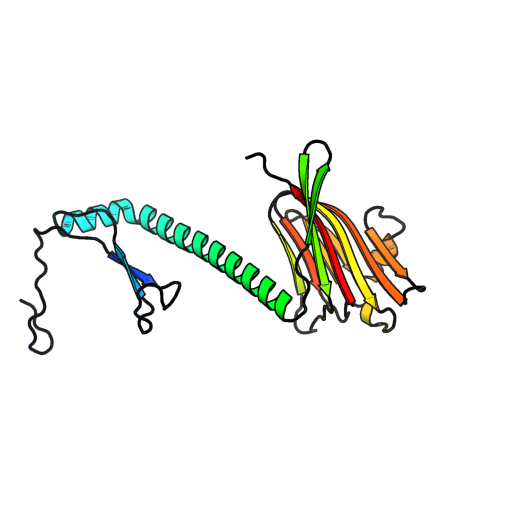60 C C . ASP A 1 168 ? -11.843 -3.980 -5.884 1.00 87.00 168 ASP A C 1
ATOM 1362 O O . ASP A 1 168 ? -12.012 -5.046 -6.487 1.00 87.00 168 ASP A O 1
ATOM 1366 N N . SER A 1 169 ? -11.681 -2.835 -6.543 1.00 92.38 169 SER A N 1
ATOM 1367 C CA . SER A 1 169 ? -11.653 -2.702 -7.999 1.00 92.38 169 SER A CA 1
ATOM 1368 C C . SER A 1 169 ? -10.223 -2.635 -8.525 1.00 92.38 169 SER A C 1
ATOM 1370 O O . SER A 1 169 ? -9.336 -2.020 -7.942 1.00 92.38 169 SER A O 1
ATOM 1372 N N . ILE A 1 170 ? -9.971 -3.291 -9.656 1.00 94.56 170 ILE A N 1
ATOM 1373 C CA . ILE A 1 170 ? -8.672 -3.212 -10.326 1.00 94.56 170 ILE A CA 1
ATOM 1374 C C . ILE A 1 170 ? -8.646 -1.929 -11.157 1.00 94.56 170 ILE A C 1
ATOM 1376 O O . ILE A 1 170 ? -9.298 -1.871 -12.198 1.00 94.56 170 ILE A O 1
ATOM 1380 N N . ALA A 1 171 ? -7.867 -0.938 -10.723 1.00 93.75 171 ALA A N 1
ATOM 1381 C CA . ALA A 1 171 ? -7.599 0.268 -11.504 1.00 93.75 171 ALA A CA 1
ATOM 1382 C C . ALA A 1 171 ? -6.664 -0.047 -12.681 1.00 93.75 171 ALA A C 1
ATOM 1384 O O . ALA A 1 171 ? -6.943 0.297 -13.824 1.00 93.75 171 ALA A O 1
ATOM 1385 N N . TYR A 1 172 ? -5.583 -0.782 -12.404 1.00 95.75 172 TYR A N 1
ATOM 1386 C CA . TYR A 1 172 ? -4.578 -1.161 -13.396 1.00 95.75 172 TYR A CA 1
ATOM 1387 C C . TYR A 1 172 ? -4.119 -2.595 -13.172 1.00 95.75 172 TYR A C 1
ATOM 1389 O O . TYR A 1 172 ? -3.903 -3.006 -12.034 1.00 95.75 172 TYR A O 1
ATOM 1397 N N . ASN A 1 173 ? -3.942 -3.368 -14.244 1.00 95.69 173 ASN A N 1
ATOM 1398 C CA . ASN A 1 173 ? -3.385 -4.718 -14.161 1.00 95.69 173 ASN A CA 1
ATOM 1399 C C . ASN A 1 173 ? -2.789 -5.161 -15.495 1.00 95.69 173 ASN A C 1
ATOM 1401 O O . ASN A 1 173 ? -3.536 -5.569 -16.383 1.00 95.69 173 ASN A O 1
ATOM 1405 N N . ASP A 1 174 ? -1.466 -5.114 -15.618 1.00 95.75 174 ASP A N 1
ATOM 1406 C CA . ASP A 1 174 ? -0.793 -5.480 -16.865 1.00 95.75 174 ASP A CA 1
ATOM 1407 C C . ASP A 1 174 ? 0.701 -5.793 -16.676 1.00 95.75 174 ASP A C 1
ATOM 1409 O O . ASP A 1 174 ? 1.252 -5.652 -15.578 1.00 95.75 174 ASP A O 1
ATOM 1413 N N . SER A 1 175 ? 1.354 -6.238 -17.750 1.00 93.81 175 SER A N 1
ATOM 1414 C CA . SER A 1 175 ? 2.816 -6.271 -17.872 1.00 93.81 175 SER A CA 1
ATOM 1415 C C . SER A 1 175 ? 3.369 -4.917 -18.322 1.00 93.81 175 SER A C 1
ATOM 1417 O O . SER A 1 175 ? 2.626 -4.071 -18.821 1.00 93.81 175 SER A O 1
ATOM 1419 N N . TRP A 1 176 ? 4.690 -4.725 -18.207 1.00 92.25 176 TRP A N 1
ATOM 1420 C CA . TRP A 1 176 ? 5.360 -3.544 -18.772 1.00 92.25 176 TRP A CA 1
ATOM 1421 C C . TRP A 1 176 ? 4.974 -3.290 -20.234 1.00 92.25 176 TRP A C 1
ATOM 1423 O O . TRP A 1 176 ? 4.597 -2.179 -20.582 1.00 92.25 176 TRP A O 1
ATOM 1433 N N . GLU A 1 177 ? 5.057 -4.316 -21.085 1.00 91.75 177 GLU A N 1
ATOM 1434 C CA . GLU A 1 177 ? 4.758 -4.202 -22.520 1.00 91.75 177 GLU A CA 1
ATOM 1435 C C . GLU A 1 177 ? 3.304 -3.773 -22.761 1.00 91.75 177 GLU A C 1
ATOM 1437 O O . GLU A 1 177 ? 3.031 -2.931 -23.618 1.00 91.75 177 GLU A O 1
ATOM 1442 N N . GLY A 1 178 ? 2.372 -4.295 -21.958 1.00 93.94 178 GLY A N 1
ATOM 1443 C CA . GLY A 1 178 ? 0.972 -3.893 -22.009 1.00 93.94 178 GLY A CA 1
ATOM 1444 C C . GLY A 1 178 ? 0.774 -2.423 -21.636 1.00 93.94 178 GLY A C 1
ATOM 1445 O O . GLY A 1 178 ? 0.100 -1.697 -22.367 1.00 93.94 178 GLY A O 1
ATOM 1446 N N . PHE A 1 179 ? 1.424 -1.938 -20.573 1.00 95.06 179 PHE A N 1
ATOM 1447 C CA . PHE A 1 179 ? 1.403 -0.513 -20.219 1.00 95.06 179 PHE A CA 1
ATOM 1448 C C . PHE A 1 179 ? 2.066 0.367 -21.288 1.00 95.06 179 PHE A C 1
ATOM 1450 O O . PHE A 1 179 ? 1.481 1.363 -21.705 1.00 95.06 179 PHE A O 1
ATOM 1457 N N . GLU A 1 180 ? 3.232 -0.026 -21.803 1.00 93.00 180 GLU A N 1
ATOM 1458 C CA . GLU A 1 180 ? 3.972 0.704 -22.845 1.00 93.00 180 GLU A CA 1
ATOM 1459 C C . GLU A 1 180 ? 3.120 0.893 -24.111 1.00 93.00 180 GLU A C 1
ATOM 1461 O O . GLU A 1 180 ? 3.110 1.972 -24.704 1.00 93.00 180 GLU A O 1
ATOM 1466 N N . SER A 1 181 ? 2.318 -0.115 -24.475 1.00 92.88 181 SER A N 1
ATOM 1467 C CA . SER A 1 181 ? 1.389 -0.034 -25.609 1.00 92.88 181 SER A CA 1
ATOM 1468 C C . SER A 1 181 ? 0.208 0.928 -25.398 1.00 92.88 181 SER A C 1
ATOM 1470 O O . SER A 1 181 ? -0.401 1.377 -26.370 1.00 92.88 181 SER A O 1
ATOM 1472 N N . ARG A 1 182 ? -0.116 1.263 -24.141 1.00 90.69 182 ARG A N 1
ATOM 1473 C CA . ARG A 1 182 ? -1.262 2.104 -23.754 1.00 90.69 182 ARG A CA 1
ATOM 1474 C C . ARG A 1 182 ? -0.879 3.532 -23.370 1.00 90.69 182 ARG A C 1
ATOM 1476 O O . ARG A 1 182 ? -1.759 4.384 -23.331 1.00 90.69 182 ARG A O 1
ATOM 1483 N N . THR A 1 183 ? 0.410 3.828 -23.194 1.00 87.94 183 THR A N 1
ATOM 1484 C CA . THR A 1 183 ? 0.940 5.152 -22.808 1.00 87.94 183 THR A CA 1
ATOM 1485 C C . THR A 1 183 ? 0.408 6.326 -23.642 1.00 87.94 183 THR A C 1
ATOM 1487 O O . THR A 1 183 ? 0.272 7.432 -23.140 1.00 87.94 183 THR A O 1
ATOM 1490 N N . MET A 1 184 ? 0.113 6.126 -24.929 1.00 82.31 184 MET A N 1
ATOM 1491 C CA . MET A 1 184 ? -0.409 7.191 -25.805 1.00 82.31 184 MET A CA 1
ATOM 1492 C C . MET A 1 184 ? -1.944 7.311 -25.785 1.00 82.31 184 MET A C 1
ATOM 1494 O O . MET A 1 184 ? -2.509 8.162 -26.474 1.00 82.31 184 MET A O 1
ATOM 1498 N N . HIS A 1 185 ? -2.626 6.431 -25.055 1.00 84.25 185 HIS A N 1
ATOM 1499 C CA . HIS A 1 185 ? -4.083 6.288 -25.038 1.00 84.25 185 HIS A CA 1
ATOM 1500 C C . HIS A 1 185 ? -4.703 6.592 -23.670 1.00 84.25 185 HIS A C 1
ATOM 1502 O O . HIS A 1 185 ? -5.883 6.932 -23.613 1.00 84.25 185 HIS A O 1
ATOM 1508 N N . GLU A 1 186 ? -3.918 6.498 -22.599 1.00 87.00 186 GLU A N 1
ATOM 1509 C CA . GLU A 1 186 ? -4.326 6.770 -21.220 1.00 87.00 186 GLU A CA 1
ATOM 1510 C C . GLU A 1 186 ? -3.606 8.029 -20.723 1.00 87.00 186 GLU A C 1
ATOM 1512 O O . GLU A 1 186 ? -2.419 8.213 -20.979 1.00 87.00 186 GLU A O 1
ATOM 1517 N N . ALA A 1 187 ? -4.338 8.942 -20.080 1.00 84.31 187 ALA A N 1
ATOM 1518 C CA . ALA A 1 187 ? -3.802 10.240 -19.647 1.00 84.31 187 ALA A CA 1
ATOM 1519 C C . ALA A 1 187 ? -3.219 10.197 -18.225 1.00 84.31 187 ALA A C 1
ATOM 1521 O O . ALA A 1 187 ? -2.437 11.062 -17.846 1.00 84.31 187 ALA A O 1
ATOM 1522 N N . ASP A 1 188 ? -3.623 9.193 -17.459 1.00 87.50 188 ASP A N 1
ATOM 1523 C CA . ASP A 1 188 ? -3.356 8.944 -16.045 1.00 87.50 188 ASP A CA 1
ATOM 1524 C C . ASP A 1 188 ? -2.344 7.804 -15.828 1.00 87.50 188 ASP A C 1
ATOM 1526 O O . ASP A 1 188 ? -2.053 7.415 -14.696 1.00 87.50 188 ASP A O 1
ATOM 1530 N N . MET A 1 189 ? -1.760 7.290 -16.914 1.00 92.56 189 MET A N 1
ATOM 1531 C CA . MET A 1 189 ? -0.719 6.269 -16.889 1.00 92.56 189 MET A CA 1
ATOM 1532 C C . MET A 1 189 ? 0.313 6.524 -17.985 1.00 92.56 189 MET A C 1
ATOM 1534 O O . MET A 1 189 ? -0.012 6.905 -19.108 1.00 92.56 189 MET A O 1
ATOM 1538 N N . THR A 1 190 ? 1.591 6.325 -17.675 1.00 91.94 190 THR A N 1
ATOM 1539 C CA . THR A 1 190 ? 2.669 6.441 -18.662 1.00 91.94 190 THR A CA 1
ATOM 1540 C C . THR A 1 190 ? 3.756 5.410 -18.381 1.00 91.94 190 THR A C 1
ATOM 1542 O O . THR A 1 190 ? 4.293 5.347 -17.281 1.00 91.94 190 THR A O 1
ATOM 1545 N N . ALA A 1 191 ? 4.124 4.634 -19.396 1.00 93.19 191 ALA A N 1
ATOM 1546 C CA . ALA A 1 191 ? 5.262 3.721 -19.393 1.00 93.19 191 ALA A CA 1
ATOM 1547 C C . ALA A 1 191 ? 6.207 4.042 -20.560 1.00 93.19 191 ALA A C 1
ATOM 1549 O O . ALA A 1 191 ? 5.776 4.049 -21.718 1.00 93.19 191 ALA A O 1
ATOM 1550 N N . PHE A 1 192 ? 7.481 4.327 -20.273 1.00 90.38 192 PHE A N 1
ATOM 1551 C CA . PHE A 1 192 ? 8.470 4.675 -21.299 1.00 90.38 192 PHE A CA 1
ATOM 1552 C C . PHE A 1 192 ? 9.922 4.390 -20.886 1.00 90.38 192 PHE A C 1
ATOM 1554 O O . PHE A 1 192 ? 10.245 4.202 -19.712 1.00 90.38 192 PHE A O 1
ATOM 1561 N N . ASP A 1 193 ? 10.802 4.364 -21.888 1.00 89.12 193 ASP A N 1
ATOM 1562 C CA . ASP A 1 193 ? 12.258 4.297 -21.736 1.00 89.12 193 ASP A CA 1
ATOM 1563 C C . ASP A 1 193 ? 12.853 5.707 -21.834 1.00 89.12 193 ASP A C 1
ATOM 1565 O O . ASP A 1 193 ? 12.847 6.332 -22.899 1.00 89.12 193 ASP A O 1
ATOM 1569 N N . ASP A 1 194 ? 13.348 6.223 -20.713 1.00 84.94 194 ASP A N 1
ATOM 1570 C CA . ASP A 1 194 ? 14.118 7.455 -20.669 1.00 84.94 194 ASP A CA 1
ATOM 1571 C C . ASP A 1 194 ? 15.590 7.167 -20.975 1.00 84.94 194 ASP A C 1
ATOM 1573 O O . ASP A 1 194 ? 16.421 6.893 -20.099 1.00 84.94 194 ASP A O 1
ATOM 1577 N N . THR A 1 195 ? 15.933 7.304 -22.251 1.00 82.06 195 THR A N 1
ATOM 1578 C CA . THR A 1 195 ? 17.300 7.119 -22.743 1.00 82.06 195 THR A CA 1
ATOM 1579 C C . THR A 1 195 ? 18.287 8.155 -22.204 1.00 82.06 195 THR A C 1
ATOM 1581 O O . THR A 1 195 ? 19.493 7.924 -22.261 1.00 82.06 195 THR A O 1
ATOM 1584 N N . ASN A 1 196 ? 17.823 9.303 -21.693 1.00 82.12 196 ASN A N 1
ATOM 1585 C CA . ASN A 1 196 ? 18.718 10.326 -21.145 1.00 82.12 196 ASN A CA 1
ATOM 1586 C C . ASN A 1 196 ? 19.213 9.942 -19.750 1.00 82.12 196 ASN A C 1
ATOM 1588 O O . ASN A 1 196 ? 20.369 10.195 -19.408 1.00 82.12 196 ASN A O 1
ATOM 1592 N N . THR A 1 197 ? 18.343 9.329 -18.947 1.00 83.25 197 THR A N 1
ATOM 1593 C CA . THR A 1 197 ? 18.662 8.901 -17.578 1.00 83.25 197 THR A CA 1
ATOM 1594 C C . THR A 1 197 ? 18.986 7.410 -17.474 1.00 83.25 197 THR A C 1
ATOM 1596 O O . THR A 1 197 ? 19.427 6.951 -16.417 1.00 83.25 197 THR A O 1
ATOM 1599 N N . ASN A 1 198 ? 18.857 6.672 -18.581 1.00 86.19 198 ASN A N 1
ATOM 1600 C CA . ASN A 1 198 ? 19.001 5.221 -18.658 1.00 86.19 198 ASN A CA 1
ATOM 1601 C C . ASN A 1 198 ? 18.017 4.492 -17.726 1.00 86.19 198 ASN A C 1
ATOM 1603 O O . ASN A 1 198 ? 18.404 3.594 -16.965 1.00 86.19 198 ASN A O 1
ATOM 1607 N N . LYS A 1 199 ? 16.747 4.914 -17.749 1.00 89.62 199 LYS A N 1
ATOM 1608 C CA . LYS A 1 199 ? 15.693 4.410 -16.860 1.00 89.62 199 LYS A CA 1
ATOM 1609 C C . LYS A 1 199 ? 14.460 3.963 -17.622 1.00 89.62 199 LYS A C 1
ATOM 1611 O O . LYS A 1 199 ? 14.011 4.625 -18.544 1.00 89.62 199 LYS A O 1
ATOM 1616 N N . TYR A 1 200 ? 13.864 2.881 -17.149 1.00 90.94 200 TYR A N 1
ATOM 1617 C CA . TYR A 1 200 ? 12.474 2.561 -17.422 1.00 90.94 200 TYR A CA 1
ATOM 1618 C C . TYR A 1 200 ? 11.602 3.225 -16.358 1.00 90.94 200 TYR A C 1
ATOM 1620 O O . TYR A 1 200 ? 11.831 3.025 -15.159 1.00 90.94 200 TYR A O 1
ATOM 1628 N N . VAL A 1 201 ? 10.621 4.002 -16.814 1.00 91.25 201 VAL A N 1
ATOM 1629 C CA . VAL A 1 201 ? 9.667 4.744 -15.986 1.00 91.25 201 VAL A CA 1
ATOM 1630 C C . VAL A 1 201 ? 8.259 4.205 -16.207 1.00 91.25 201 VAL A C 1
ATOM 1632 O O . VAL A 1 201 ? 7.770 4.244 -17.334 1.00 91.25 201 VAL A O 1
ATOM 1635 N N . LEU A 1 202 ? 7.610 3.725 -15.143 1.00 94.25 202 LEU A N 1
ATOM 1636 C CA . LEU A 1 202 ? 6.171 3.444 -15.115 1.00 94.25 202 LEU A CA 1
ATOM 1637 C C . LEU A 1 202 ? 5.504 4.340 -14.071 1.00 94.25 202 LEU A C 1
ATOM 1639 O O . LEU A 1 202 ? 5.878 4.316 -12.900 1.00 94.25 202 LEU A O 1
ATOM 1643 N N . LEU A 1 203 ? 4.517 5.107 -14.513 1.00 94.12 203 LEU A N 1
ATOM 1644 C CA . LEU A 1 203 ? 3.827 6.132 -13.750 1.00 94.12 203 LEU A CA 1
ATOM 1645 C C . LEU A 1 203 ? 2.319 5.870 -13.768 1.00 94.12 203 LEU A C 1
ATOM 1647 O O . LEU A 1 203 ? 1.756 5.635 -14.835 1.00 94.12 203 LEU A O 1
ATOM 1651 N N . PHE A 1 204 ? 1.677 5.968 -12.607 1.00 94.56 204 PHE A N 1
ATOM 1652 C CA . PHE A 1 204 ? 0.220 6.019 -12.459 1.00 94.56 204 PHE A CA 1
ATOM 1653 C C . PHE A 1 204 ? -0.178 7.269 -11.677 1.00 94.56 204 PHE A C 1
ATOM 1655 O O . PHE A 1 204 ? 0.509 7.623 -10.716 1.00 94.56 204 PHE A O 1
ATOM 1662 N N . GLN A 1 205 ? -1.277 7.917 -12.051 1.00 92.62 205 GLN A N 1
ATOM 1663 C CA . GLN A 1 205 ? -1.732 9.178 -11.461 1.00 92.62 205 GLN A CA 1
ATOM 1664 C C . GLN A 1 205 ? -3.241 9.169 -11.201 1.00 92.62 205 GLN A C 1
ATOM 1666 O O . GLN A 1 205 ? -3.971 8.328 -11.717 1.00 92.62 205 GLN A O 1
ATOM 1671 N N . ASP A 1 206 ? -3.684 10.106 -10.365 1.00 91.06 206 ASP A N 1
ATOM 1672 C CA . ASP A 1 206 ? -5.093 10.437 -10.122 1.00 91.06 206 ASP A CA 1
ATOM 1673 C C . ASP A 1 206 ? -6.008 9.249 -9.748 1.00 91.06 206 ASP A C 1
ATOM 1675 O O . ASP A 1 206 ? -7.175 9.182 -10.136 1.00 91.06 206 ASP A O 1
ATOM 1679 N N . ILE A 1 207 ? -5.505 8.316 -8.928 1.00 92.69 207 ILE A N 1
ATOM 1680 C CA . ILE A 1 207 ? -6.280 7.149 -8.470 1.00 92.69 207 ILE A CA 1
ATOM 1681 C C . ILE A 1 207 ? -7.018 7.486 -7.172 1.00 92.69 207 ILE A C 1
ATOM 1683 O O . ILE A 1 207 ? -6.416 7.587 -6.100 1.00 92.69 207 ILE A O 1
ATOM 1687 N N . CYS A 1 208 ? -8.337 7.628 -7.258 1.00 91.81 208 CYS A N 1
ATOM 1688 C CA . CYS A 1 208 ? -9.212 7.839 -6.103 1.00 91.81 208 CYS A CA 1
ATOM 1689 C C . CYS A 1 208 ? -9.529 6.522 -5.379 1.00 91.81 208 CYS A C 1
ATOM 1691 O O . CYS A 1 208 ? -9.742 5.492 -6.023 1.00 91.81 208 CYS A O 1
ATOM 1693 N N . TYR A 1 209 ? -9.605 6.577 -4.049 1.00 92.06 209 TYR A N 1
ATOM 1694 C CA . TYR A 1 209 ? -10.032 5.460 -3.206 1.00 92.06 209 TYR A CA 1
ATOM 1695 C C . TYR A 1 209 ? -10.796 5.957 -1.964 1.00 92.06 209 TYR A C 1
ATOM 1697 O O . TYR A 1 209 ? -10.519 7.043 -1.443 1.00 92.06 209 TYR A O 1
ATOM 1705 N N . GLU A 1 210 ? -11.769 5.185 -1.492 1.00 88.94 210 GLU A N 1
ATOM 1706 C CA . GLU A 1 210 ? -12.641 5.494 -0.352 1.00 88.94 210 GLU A CA 1
ATOM 1707 C C . GLU A 1 210 ? -12.279 4.695 0.909 1.00 88.94 210 GLU A C 1
ATOM 1709 O O . GLU A 1 210 ? -12.318 5.252 2.008 1.00 88.94 210 GLU A O 1
ATOM 1714 N N . ASP A 1 211 ? -11.868 3.438 0.748 1.00 85.94 211 ASP A N 1
ATOM 1715 C CA . ASP A 1 211 ? -11.579 2.500 1.832 1.00 85.94 211 ASP A CA 1
ATOM 1716 C C . ASP A 1 211 ? -10.123 2.031 1.821 1.00 85.94 211 ASP A C 1
ATOM 1718 O O . ASP A 1 211 ? -9.476 1.968 2.874 1.00 85.94 211 ASP A O 1
ATOM 1722 N N . SER A 1 212 ? -9.588 1.658 0.653 1.00 89.75 212 SER A N 1
ATOM 1723 C CA . SER A 1 212 ? -8.197 1.212 0.559 1.00 89.75 212 SER A CA 1
ATOM 1724 C C . SER A 1 212 ? -7.619 1.279 -0.848 1.00 89.75 212 SER A C 1
ATOM 1726 O O . SER A 1 212 ? -8.318 1.135 -1.849 1.00 89.75 212 SER A O 1
ATOM 1728 N N . CYS A 1 213 ? -6.296 1.422 -0.924 1.00 89.81 213 CYS A N 1
ATOM 1729 C CA . CYS A 1 213 ? -5.562 1.259 -2.171 1.00 89.81 213 CYS A CA 1
ATOM 1730 C C . CYS A 1 213 ? -4.240 0.527 -1.949 1.00 89.81 213 CYS A C 1
ATOM 1732 O O . CYS A 1 213 ? -3.525 0.791 -0.981 1.00 89.81 213 CYS A O 1
ATOM 1734 N N . TYR A 1 214 ? -3.888 -0.393 -2.843 1.00 86.69 214 TYR A N 1
ATOM 1735 C CA . TYR A 1 214 ? -2.610 -1.093 -2.779 1.00 86.69 214 TYR A CA 1
ATOM 1736 C C . TYR A 1 214 ? -1.988 -1.313 -4.156 1.00 86.69 214 TYR A C 1
ATOM 1738 O O . TYR A 1 214 ? -2.673 -1.427 -5.173 1.00 86.69 214 TYR A O 1
ATOM 1746 N N . LEU A 1 215 ? -0.659 -1.417 -4.148 1.00 87.06 215 LEU A N 1
ATOM 1747 C CA . LEU A 1 215 ? 0.161 -1.794 -5.294 1.00 87.06 215 LEU A CA 1
ATOM 1748 C C . LEU A 1 215 ? 0.756 -3.179 -5.057 1.00 87.06 215 LEU A C 1
ATOM 1750 O O . LEU A 1 215 ? 1.412 -3.426 -4.039 1.00 87.06 215 LEU A O 1
ATOM 1754 N N . GLU A 1 216 ? 0.580 -4.058 -6.032 1.00 86.88 216 GLU A N 1
ATOM 1755 C CA . GLU A 1 216 ? 1.230 -5.360 -6.103 1.00 86.88 216 GLU A CA 1
ATOM 1756 C C . GLU A 1 216 ? 2.128 -5.436 -7.333 1.00 86.88 216 GLU A C 1
ATOM 1758 O O . GLU A 1 216 ? 1.732 -5.064 -8.440 1.00 86.88 216 GLU A O 1
ATOM 1763 N N . VAL A 1 217 ? 3.332 -5.965 -7.132 1.00 83.88 217 VAL A N 1
ATOM 1764 C CA . VAL A 1 217 ? 4.245 -6.342 -8.211 1.00 83.88 217 VAL A CA 1
ATOM 1765 C C . VAL A 1 217 ? 4.408 -7.853 -8.160 1.00 83.88 217 VAL A C 1
ATOM 1767 O O . VAL A 1 217 ? 4.638 -8.438 -7.100 1.00 83.88 217 VAL A O 1
ATOM 1770 N N . TYR A 1 218 ? 4.243 -8.506 -9.302 1.00 82.25 218 TYR A N 1
ATOM 1771 C CA . TYR A 1 218 ? 4.208 -9.960 -9.379 1.00 82.25 218 TYR A CA 1
ATOM 1772 C C . TYR A 1 218 ? 4.858 -10.465 -10.663 1.00 82.25 218 TYR A C 1
ATOM 1774 O O . TYR A 1 218 ? 5.065 -9.701 -11.606 1.00 82.25 218 TYR A O 1
ATOM 1782 N N . GLU A 1 219 ? 5.229 -11.751 -10.664 1.00 80.56 219 GLU A N 1
ATOM 1783 C CA . GLU A 1 219 ? 5.971 -12.386 -11.768 1.00 80.56 219 GLU A CA 1
ATOM 1784 C C . GLU A 1 219 ? 7.178 -11.542 -12.224 1.00 80.56 219 GLU A C 1
ATOM 1786 O O . GLU A 1 219 ? 7.394 -11.327 -13.412 1.00 80.56 219 GLU A O 1
ATOM 1791 N N . SER A 1 220 ? 7.933 -11.013 -11.256 1.00 80.12 220 SER A N 1
ATOM 1792 C CA . SER A 1 220 ? 8.961 -10.002 -11.499 1.00 80.12 220 SER A CA 1
ATOM 1793 C C . SER A 1 220 ? 10.378 -10.558 -11.377 1.00 80.12 220 SER A C 1
ATOM 1795 O O . SER A 1 220 ? 10.722 -11.210 -10.390 1.00 80.12 220 SER A O 1
ATOM 1797 N N . TYR A 1 221 ? 11.207 -10.228 -12.366 1.00 77.56 221 TYR A N 1
ATOM 1798 C CA . TYR A 1 221 ? 12.670 -10.349 -12.341 1.00 77.56 221 TYR A CA 1
ATOM 1799 C C . TYR A 1 221 ? 13.350 -8.977 -12.244 1.00 77.56 221 TYR A C 1
ATOM 1801 O O . TYR A 1 221 ? 14.578 -8.890 -12.184 1.00 77.56 221 TYR A O 1
ATOM 1809 N N . ALA A 1 222 ? 12.555 -7.907 -12.233 1.00 81.00 222 ALA A N 1
ATOM 1810 C CA . ALA A 1 222 ? 13.051 -6.549 -12.252 1.00 81.00 222 ALA A CA 1
ATOM 1811 C C . ALA A 1 222 ? 13.651 -6.152 -10.900 1.00 81.00 222 ALA A C 1
ATOM 1813 O O . ALA A 1 222 ? 13.145 -6.488 -9.825 1.00 81.00 222 ALA A O 1
ATOM 1814 N N . THR A 1 223 ? 14.737 -5.389 -10.967 1.00 82.69 223 THR A N 1
ATOM 1815 C CA . THR A 1 223 ? 15.247 -4.621 -9.832 1.00 82.69 223 THR A CA 1
ATOM 1816 C C . THR A 1 223 ? 14.857 -3.166 -10.029 1.00 82.69 223 THR A C 1
ATOM 1818 O O . THR A 1 223 ? 15.282 -2.535 -10.997 1.00 82.69 223 THR A O 1
ATOM 1821 N N . PHE A 1 224 ? 14.073 -2.631 -9.097 1.00 82.12 224 PHE A N 1
ATOM 1822 C CA . PHE A 1 224 ? 13.707 -1.222 -9.104 1.00 82.12 224 PHE A CA 1
ATOM 1823 C C . PHE A 1 224 ? 14.734 -0.437 -8.302 1.00 82.12 224 PHE A C 1
ATOM 1825 O O . PHE A 1 224 ? 15.061 -0.788 -7.164 1.00 82.12 224 PHE A O 1
ATOM 1832 N N . ASP A 1 225 ? 15.218 0.648 -8.897 1.00 82.12 225 ASP A N 1
ATOM 1833 C CA . ASP A 1 225 ? 16.064 1.610 -8.203 1.00 82.12 225 ASP A CA 1
ATOM 1834 C C . ASP A 1 225 ? 15.273 2.241 -7.061 1.00 82.12 225 ASP A C 1
ATOM 1836 O O . ASP A 1 225 ? 15.775 2.348 -5.942 1.00 82.12 225 ASP A O 1
ATOM 1840 N N . TYR A 1 226 ? 14.015 2.599 -7.335 1.00 80.25 226 TYR A N 1
ATOM 1841 C CA . TYR A 1 226 ? 13.054 2.996 -6.323 1.00 80.25 226 TYR A CA 1
ATOM 1842 C C . TYR A 1 226 ? 11.605 2.879 -6.804 1.00 80.25 226 TYR A C 1
ATOM 1844 O O . TYR A 1 226 ? 11.317 2.898 -8.000 1.00 80.25 226 TYR A O 1
ATOM 1852 N N . ILE A 1 227 ? 10.695 2.799 -5.835 1.00 83.94 227 ILE A N 1
ATOM 1853 C CA . ILE A 1 227 ? 9.259 3.009 -6.015 1.00 83.94 227 ILE A CA 1
ATOM 1854 C C . ILE A 1 227 ? 8.869 4.212 -5.157 1.00 83.94 227 ILE A C 1
ATOM 1856 O O . ILE A 1 227 ? 9.095 4.201 -3.944 1.00 83.94 227 ILE A O 1
ATOM 1860 N N . ASN A 1 228 ? 8.326 5.255 -5.775 1.00 85.75 228 ASN A N 1
ATOM 1861 C CA . ASN A 1 228 ? 7.876 6.472 -5.110 1.00 85.75 228 ASN A CA 1
ATOM 1862 C C . ASN A 1 228 ? 6.349 6.551 -5.150 1.00 85.75 228 ASN A C 1
ATOM 1864 O O . ASN A 1 228 ? 5.731 6.233 -6.160 1.00 85.75 228 ASN A O 1
ATOM 1868 N N . VAL A 1 229 ? 5.741 6.958 -4.040 1.00 87.06 229 VAL A N 1
ATOM 1869 C CA . VAL A 1 229 ? 4.289 7.094 -3.923 1.00 87.06 229 VAL A CA 1
ATOM 1870 C C . VAL A 1 229 ? 3.976 8.418 -3.254 1.00 87.06 229 VAL A C 1
ATOM 1872 O O . VAL A 1 229 ? 4.405 8.673 -2.123 1.00 87.06 229 VAL A O 1
ATOM 1875 N N . LYS A 1 230 ? 3.197 9.246 -3.944 1.00 88.25 230 LYS A N 1
ATOM 1876 C CA . LYS A 1 230 ? 2.629 10.494 -3.443 1.00 88.25 230 LYS A CA 1
ATOM 1877 C C . LYS A 1 230 ? 1.115 10.353 -3.380 1.00 88.25 230 LYS A C 1
ATOM 1879 O O . LYS A 1 230 ? 0.466 10.063 -4.383 1.00 88.25 230 LYS A O 1
ATOM 1884 N N . TYR A 1 231 ? 0.543 10.607 -2.211 1.00 88.75 231 TYR A N 1
ATOM 1885 C CA . TYR A 1 231 ? -0.899 10.538 -2.014 1.00 88.75 231 TYR A CA 1
ATOM 1886 C C . TYR A 1 231 ? -1.406 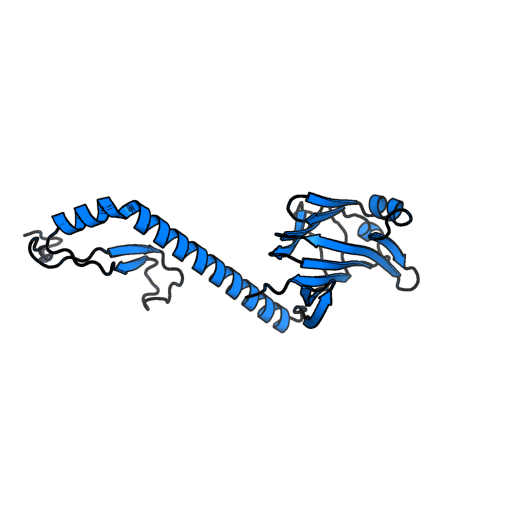11.646 -1.094 1.00 88.75 231 TYR A C 1
ATOM 1888 O O . TYR A 1 231 ? -0.674 12.201 -0.271 1.00 88.75 231 TYR A O 1
ATOM 1896 N N . HIS A 1 232 ? -2.684 11.950 -1.259 1.00 87.12 232 HIS A N 1
ATOM 1897 C CA . HIS A 1 232 ? -3.456 12.916 -0.505 1.00 87.12 232 HIS A CA 1
ATOM 1898 C C . HIS A 1 232 ? -4.467 12.144 0.336 1.00 87.12 232 HIS A C 1
ATOM 1900 O O . HIS A 1 232 ? -5.439 11.599 -0.183 1.00 87.12 232 HIS A O 1
ATOM 1906 N N . GLU A 1 233 ? -4.235 12.074 1.639 1.00 84.25 233 GLU A N 1
ATOM 1907 C CA . GLU A 1 233 ? -5.145 11.415 2.575 1.00 84.25 233 GLU A CA 1
ATOM 1908 C C . GLU A 1 233 ? -6.205 12.405 3.040 1.00 84.25 233 GLU A C 1
ATOM 1910 O O . GLU A 1 233 ? -5.870 13.507 3.489 1.00 84.25 233 GLU A O 1
ATOM 1915 N N . LYS A 1 234 ? -7.483 12.037 2.930 1.00 80.69 234 LYS A N 1
ATOM 1916 C CA . LYS A 1 234 ? -8.576 12.921 3.327 1.00 80.69 234 LYS A CA 1
ATOM 1917 C C . LYS A 1 234 ? -8.525 13.138 4.835 1.00 80.69 234 LYS A C 1
ATOM 1919 O O . LYS A 1 234 ? -8.576 12.195 5.620 1.00 80.69 234 LYS A O 1
ATOM 1924 N N . ILE A 1 235 ? -8.455 14.397 5.256 1.00 74.62 235 ILE A N 1
ATOM 1925 C CA . ILE A 1 235 ? -8.569 14.746 6.668 1.00 74.62 235 ILE A CA 1
ATOM 1926 C C . ILE A 1 235 ? -10.052 14.640 7.014 1.00 74.62 235 ILE A C 1
ATOM 1928 O O . ILE A 1 235 ? -10.863 15.450 6.559 1.00 74.62 235 ILE A O 1
ATOM 1932 N N . GLY A 1 236 ? -10.410 13.620 7.795 1.00 61.62 236 GLY A N 1
ATOM 1933 C CA . GLY A 1 236 ? -11.757 13.493 8.339 1.00 61.62 236 GLY A CA 1
ATOM 1934 C C . GLY A 1 236 ? -12.167 14.780 9.056 1.00 61.62 236 GLY A C 1
ATOM 1935 O O . GLY A 1 236 ? -11.372 15.380 9.784 1.00 61.62 236 GLY A O 1
ATOM 1936 N N . ILE A 1 237 ? -13.405 15.221 8.836 1.00 44.84 237 ILE A N 1
ATOM 1937 C CA . ILE A 1 237 ? -14.010 16.253 9.676 1.00 44.84 237 ILE A CA 1
ATOM 1938 C C . ILE A 1 237 ? -14.284 15.559 11.012 1.00 44.84 237 ILE A C 1
ATOM 1940 O O . ILE A 1 237 ? -15.211 14.758 11.102 1.00 44.84 237 ILE A O 1
ATOM 1944 N N . LEU A 1 238 ? -13.410 15.785 11.996 1.00 35.66 238 LEU A N 1
ATOM 1945 C CA . LEU A 1 238 ? -13.720 15.519 13.403 1.00 35.66 238 LEU A CA 1
ATOM 1946 C C . LEU A 1 238 ? -15.016 16.235 13.798 1.00 35.66 238 LEU A C 1
ATOM 1948 O O . LEU A 1 238 ? -15.150 17.428 13.435 1.00 35.66 238 LEU A O 1
#

Nearest PDB structures (foldseek):
  6oj0-assembly1_Z  TM=5.236E-01  e=2.691E-05  Sulfolobus polyhedral virus 1
  8ic8-assembly1_C  TM=5.899E-01  e=2.408E-02  Microbacterium arabinogalactanolyticum
  1amx-assembly1_A  TM=3.956E-01  e=1.564E-02  Staphylococcus aureus
  2f68-assembly1_X  TM=3.548E-01  e=2.542E-02  Staphylococcus aureus

Mean predicted aligned error: 17.14 Å

Sequence (238 aa):
MKKLKKKKIGNIDDNKPHYIRFAVIKKDINEDGNLNCEWKWIKLKHKSESVQDAKDFLNENIDEILLELVKRQETTNEILVLNTRVLFTFLKAQSGGVVPQIEGIEDIAGNKYTTKKFRVDNVKFSILNRSERIFTLEGSGIISEIELISSNSTVDNKNYKVRVVNDDSIAYNDSWEGFESRTMHEADMTAFDDTNTNKYVLLFQDICYEDSCYLEVYESYATFDYINVKYHEKIGIL

Secondary structure (DSSP, 8-state):
--EETTEEPPPP-TTS-EEEEEEEE-SSTTTTS-TT-SEEEEEEEEEESSHHHHHHHHHHHHHHHHHHHHHHHHHHHHHHHHHHHHHHHHHHHHTTPPPPEEEEEEEETTEEEEEEEEEEEEEE--TT-SEEEEEEEESSEEEEEEEEEEETTSGGGG--EEEEEETTEEEEEEEHHHHHHHTTT-SSEEEEEETTTTEEEEEEEEEEESSEEEEEEES--PEEEEEEEEEEEE----